Protein AF-A0A383E5R6-F1 (afdb_monomer)

Secondary structure (DSSP, 8-state):
----S--SSTTHHHHHHHHHHHHHHHHHHHHHHHHHHHHHHHHHHHHHHHHHHTSSSHHHHHHHHHHHHHHTHHHHHHHHHHHHHTSPPP-TT--GGGS-------HHHHHHHHHT-------PPPHHHHHHHHHHHHHHHHHHHHHHHHTTTT-HHHHTT---S-HHHHHHHHHHHHHHTT---TTPPP----S-----SSS-----HHHHHHHHHHHHHHHHHHHHHTT-

Foldseek 3Di:
DVDPDDDPPPCVVVVVVVVVVVVLVVVCQFQNDVSSVLVVLLVVLLVQLVVLCPDPDPVSVVVSVVSNVVNCVVVVVVVVCCVVVVHDDDCPVVRCVVVPPPPPPDVVVVVVCVVPVPPPPDDDDPPVVVVVVVVVVVVVVVVCVVCCVVRVPPDCVNVVVPPVDAQVRVQVVVVVVCVVVVDDCPPPDDDGDDPDDPPPPDPDPDPDVVLSVCCRPPNDVSSVVVVVVVPD

Mean predicted aligned error: 17.34 Å

Radius of gyration: 27.98 Å; Cα contacts (8 Å, |Δi|>4): 93; chains: 1; bounding box: 73×46×69 Å

Organism: NCBI:txid408172

Sequence (232 aa):
AHANYPAQPFYIRAIEVSTMGIFVSWIFIRYGILATLIWHFSVDAFYSAMILLRSSNAYFITTGAVCAGLVLFPLIYAIISYRKNGGFVSSDHLVNALDTEIVEEKSETKELIDKTRISISYNPLSSGRVKLGLCVGIIGILLYSFISISLKSDDPIYNFTRMDKNRTEATKIAREYLTDQGFNLDGYQSVTYSENWLPSGGIMDKKNKYVAYILENGGKDKLRHFLSEDYI

Structure (mmCIF, N/CA/C/O backbone):
data_AF-A0A383E5R6-F1
#
_entry.id   AF-A0A383E5R6-F1
#
loop_
_atom_site.group_PDB
_atom_site.id
_atom_site.type_symbol
_atom_site.label_atom_id
_atom_site.label_alt_id
_atom_site.label_comp_id
_atom_site.label_asym_id
_atom_site.label_entity_id
_atom_site.label_seq_id
_atom_site.pdbx_PDB_ins_code
_atom_site.Cartn_x
_atom_site.Cartn_y
_atom_site.Cartn_z
_atom_site.occupancy
_atom_site.B_iso_or_equiv
_atom_site.auth_seq_id
_atom_site.auth_comp_id
_atom_site.auth_asym_id
_atom_site.auth_atom_id
_atom_site.pdbx_PDB_model_num
ATOM 1 N N . ALA A 1 1 ? 4.865 9.815 -10.394 1.00 41.62 1 ALA A N 1
ATOM 2 C CA . ALA A 1 1 ? 4.106 9.365 -11.578 1.00 41.62 1 ALA A CA 1
ATOM 3 C C . ALA A 1 1 ? 3.044 8.367 -11.114 1.00 41.62 1 ALA A C 1
ATOM 5 O O . ALA A 1 1 ? 3.382 7.480 -10.345 1.00 41.62 1 ALA A O 1
ATOM 6 N N . HIS A 1 2 ? 1.770 8.556 -11.482 1.00 45.53 2 HIS A N 1
ATOM 7 C CA . HIS A 1 2 ? 0.636 7.738 -10.996 1.00 45.53 2 HIS A CA 1
ATOM 8 C C . HIS A 1 2 ? 0.240 6.582 -11.940 1.00 45.53 2 HIS A C 1
ATOM 10 O O . HIS A 1 2 ? -0.683 5.829 -11.642 1.00 45.53 2 HIS A O 1
ATOM 16 N N . ALA A 1 3 ? 0.937 6.425 -13.066 1.00 44.84 3 ALA A N 1
ATOM 17 C CA . ALA A 1 3 ? 0.752 5.340 -14.023 1.00 44.84 3 ALA A CA 1
ATOM 18 C C . ALA A 1 3 ? 2.135 4.865 -14.485 1.00 44.84 3 ALA A C 1
ATOM 20 O O . ALA A 1 3 ? 2.696 5.399 -15.435 1.00 44.84 3 ALA A O 1
ATOM 21 N N . ASN A 1 4 ? 2.716 3.908 -13.761 1.00 53.47 4 ASN A N 1
ATOM 22 C CA . ASN A 1 4 ? 4.050 3.373 -14.062 1.00 53.47 4 ASN A CA 1
ATOM 23 C C . ASN A 1 4 ? 4.006 2.143 -14.991 1.00 53.47 4 ASN A C 1
ATOM 25 O O . ASN A 1 4 ? 4.985 1.412 -15.0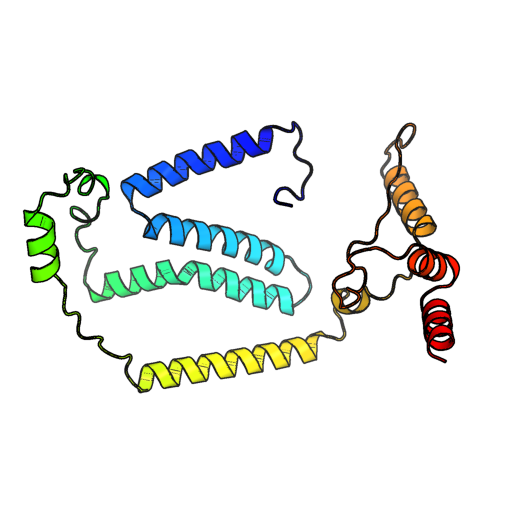78 1.00 53.47 4 ASN A O 1
ATOM 29 N N . TYR A 1 5 ? 2.882 1.892 -15.672 1.00 59.72 5 TYR A N 1
ATOM 30 C CA . TYR A 1 5 ? 2.747 0.810 -16.649 1.00 59.72 5 TYR A CA 1
ATOM 31 C C . TYR A 1 5 ? 2.177 1.338 -17.974 1.00 59.72 5 TYR A C 1
ATOM 33 O O . TYR A 1 5 ? 1.430 2.322 -17.968 1.00 59.72 5 TYR A O 1
ATOM 41 N N . PRO A 1 6 ? 2.527 0.720 -19.117 1.00 58.12 6 PRO A N 1
ATOM 42 C CA . PRO A 1 6 ? 2.056 1.158 -20.425 1.00 58.12 6 PRO A CA 1
ATOM 43 C C . PRO A 1 6 ? 0.543 0.927 -20.559 1.00 58.12 6 PRO A C 1
ATOM 45 O O . PRO A 1 6 ? 0.088 -0.184 -20.811 1.00 58.12 6 PRO A O 1
ATOM 48 N N . ALA A 1 7 ? -0.243 1.989 -20.377 1.00 61.78 7 ALA A N 1
ATOM 49 C CA . ALA A 1 7 ? -1.686 1.992 -20.595 1.00 61.78 7 ALA A CA 1
ATOM 50 C C . ALA A 1 7 ? -1.977 2.353 -22.062 1.00 61.78 7 ALA A C 1
ATOM 52 O O . ALA A 1 7 ? -1.908 3.522 -22.449 1.00 61.78 7 ALA A O 1
ATOM 53 N N . GLN A 1 8 ? -2.265 1.349 -22.893 1.00 72.44 8 GLN A N 1
ATOM 54 C CA . GLN A 1 8 ? -2.734 1.547 -24.266 1.00 72.44 8 GLN A CA 1
ATOM 55 C C . GLN A 1 8 ? -4.174 1.044 -24.407 1.00 72.44 8 GLN A C 1
ATOM 57 O O . GLN A 1 8 ? -4.439 -0.100 -24.042 1.00 72.44 8 GLN A O 1
ATOM 62 N N . PRO A 1 9 ? -5.099 1.846 -24.965 1.00 80.50 9 PRO A N 1
ATOM 63 C CA . PRO A 1 9 ? -4.975 3.257 -25.363 1.00 80.50 9 PRO A CA 1
ATOM 64 C C . PRO A 1 9 ? -4.896 4.215 -24.157 1.00 80.50 9 PRO A C 1
ATOM 66 O O . PRO A 1 9 ? -5.268 3.852 -23.046 1.00 80.50 9 PRO A O 1
ATOM 69 N N . PHE A 1 10 ? -4.452 5.461 -24.373 1.00 78.25 10 PHE A N 1
ATOM 70 C CA . PHE A 1 10 ? -4.143 6.423 -23.295 1.00 78.25 10 PHE A CA 1
ATOM 71 C C . PHE A 1 10 ? -5.301 6.695 -22.310 1.00 78.25 10 PHE A C 1
ATOM 73 O O . PHE A 1 10 ? -5.065 7.111 -21.178 1.00 78.25 10 PHE A O 1
ATOM 80 N N . TYR A 1 11 ? -6.550 6.464 -22.727 1.00 81.56 11 TYR A N 1
ATOM 81 C CA . TYR A 1 11 ? -7.752 6.702 -21.928 1.00 81.56 11 TYR A CA 1
ATOM 82 C C . TYR A 1 11 ? -8.203 5.497 -21.087 1.00 81.56 11 TYR A C 1
ATOM 84 O O . TYR A 1 11 ? -9.093 5.658 -20.252 1.00 81.56 11 TYR A O 1
ATOM 92 N N . ILE A 1 12 ? -7.624 4.300 -21.262 1.00 84.19 12 ILE A N 1
ATOM 93 C CA . ILE A 1 12 ? -8.110 3.085 -20.578 1.00 84.19 12 ILE A CA 1
ATOM 94 C C . ILE A 1 12 ? -8.053 3.224 -19.054 1.00 84.19 12 ILE A C 1
ATOM 96 O O . ILE A 1 12 ? -8.995 2.864 -18.355 1.00 84.19 12 ILE A O 1
ATOM 100 N N . ARG A 1 13 ? -7.001 3.875 -18.544 1.00 79.94 13 ARG A N 1
ATOM 101 C CA . ARG A 1 13 ? -6.842 4.136 -17.114 1.00 79.94 13 ARG A CA 1
ATOM 102 C C . ARG A 1 13 ? -7.932 5.051 -16.566 1.00 79.94 13 ARG A C 1
ATOM 104 O O . ARG A 1 13 ? -8.384 4.846 -15.444 1.00 79.94 13 ARG A O 1
ATOM 111 N N . ALA A 1 14 ? -8.336 6.055 -17.346 1.00 84.25 14 ALA A N 1
ATOM 112 C CA . ALA A 1 14 ? -9.421 6.945 -16.959 1.00 84.25 14 ALA A CA 1
ATOM 113 C C . ALA A 1 14 ? -10.720 6.148 -16.836 1.00 84.25 14 ALA A C 1
ATOM 115 O O . ALA A 1 14 ? -11.388 6.255 -15.821 1.00 84.25 14 ALA A O 1
ATOM 116 N N . ILE A 1 15 ? -11.018 5.270 -17.797 1.00 88.81 15 ILE A N 1
ATOM 117 C CA . ILE A 1 15 ? -12.207 4.411 -17.740 1.00 88.81 15 ILE A CA 1
ATOM 118 C C . ILE A 1 15 ? -12.166 3.498 -16.507 1.00 88.81 15 ILE A C 1
ATOM 120 O O . ILE A 1 15 ? -13.092 3.532 -15.704 1.00 88.81 15 ILE A O 1
ATOM 124 N N . GLU A 1 16 ? -11.086 2.739 -16.307 1.00 85.19 16 GLU A N 1
ATOM 125 C CA . GLU A 1 16 ? -10.956 1.808 -15.175 1.00 85.19 16 GLU A CA 1
ATOM 126 C C . GLU A 1 16 ? -11.126 2.500 -13.816 1.00 85.19 16 GLU A C 1
ATOM 128 O O . GLU A 1 16 ? -11.912 2.062 -12.970 1.00 85.19 16 GLU A O 1
ATOM 133 N N . VAL A 1 17 ? -10.394 3.597 -13.602 1.00 86.56 17 VAL A N 1
ATOM 134 C CA . VAL A 1 17 ? -10.403 4.312 -12.322 1.00 86.56 17 VAL A CA 1
ATOM 135 C C . VAL A 1 17 ? -11.707 5.080 -12.137 1.00 86.56 17 VAL A C 1
ATOM 137 O O . VAL A 1 17 ? -12.215 5.113 -11.020 1.00 86.56 17 VAL A O 1
ATOM 140 N N . SER A 1 18 ? -12.295 5.649 -13.194 1.00 89.81 18 SER A N 1
ATOM 141 C CA . SER A 1 18 ? -13.598 6.319 -13.105 1.00 89.81 18 SER A CA 1
ATOM 142 C C . SER A 1 18 ? -14.723 5.337 -12.795 1.00 89.81 18 SER A C 1
ATOM 144 O O . SER A 1 18 ? -15.553 5.637 -11.939 1.00 89.81 18 SER A O 1
ATOM 146 N N . THR A 1 19 ? -14.743 4.151 -13.413 1.00 93.12 19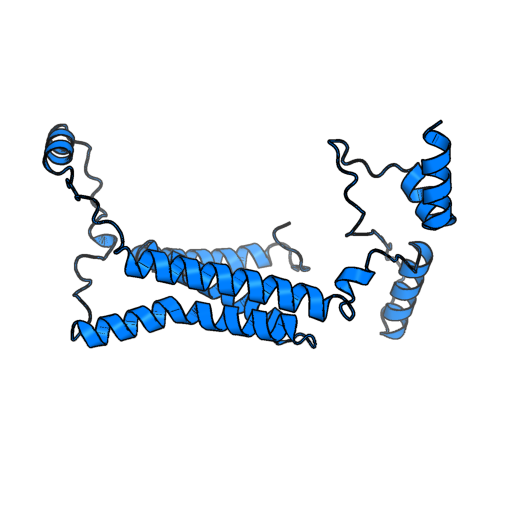 THR A N 1
ATOM 147 C CA . THR A 1 19 ? -15.738 3.116 -13.094 1.00 93.12 19 THR A CA 1
ATOM 148 C C . THR A 1 19 ? -15.608 2.656 -11.642 1.00 93.12 19 THR A C 1
ATOM 150 O O . THR A 1 19 ? -16.615 2.583 -10.934 1.00 93.12 19 THR A O 1
ATOM 153 N N . MET A 1 20 ? -14.381 2.422 -11.161 1.00 89.44 20 MET A N 1
ATOM 154 C CA . MET A 1 20 ? -14.149 2.100 -9.749 1.00 89.44 20 MET A CA 1
ATOM 155 C C . MET A 1 20 ? -14.543 3.265 -8.832 1.00 89.44 20 MET A C 1
ATOM 157 O O . MET A 1 20 ? -15.165 3.050 -7.798 1.00 89.44 20 MET A O 1
ATOM 161 N N . GLY A 1 21 ? -14.242 4.501 -9.229 1.00 90.88 21 GLY A N 1
ATOM 162 C CA . GLY A 1 21 ? -14.613 5.710 -8.501 1.00 90.88 21 GLY A CA 1
ATOM 163 C C . GLY A 1 21 ? -16.121 5.815 -8.296 1.00 90.88 21 GLY A C 1
ATOM 164 O O . GLY A 1 21 ? -16.554 5.998 -7.166 1.00 90.88 21 GLY A O 1
ATOM 165 N N . ILE A 1 22 ? -16.923 5.600 -9.344 1.00 94.06 22 ILE A N 1
ATOM 166 C CA . ILE A 1 22 ? -18.395 5.601 -9.255 1.00 94.06 22 ILE A CA 1
ATOM 167 C C . ILE A 1 22 ? -18.889 4.514 -8.292 1.00 94.06 22 ILE A C 1
ATOM 169 O O . ILE A 1 22 ? -19.745 4.776 -7.445 1.00 94.06 22 ILE A O 1
ATOM 173 N N . PHE A 1 23 ? -18.334 3.304 -8.386 1.00 92.38 23 PHE A N 1
ATOM 174 C CA . PHE A 1 23 ? -18.683 2.205 -7.485 1.00 92.38 23 PHE A CA 1
ATOM 175 C C . PHE A 1 23 ? -18.355 2.534 -6.019 1.00 92.38 23 PHE A C 1
ATOM 177 O O . PHE A 1 23 ? -19.185 2.337 -5.129 1.00 92.38 23 PHE A O 1
ATOM 184 N N . VAL A 1 24 ? -17.177 3.105 -5.761 1.00 90.81 24 VAL A N 1
ATOM 185 C CA . VAL A 1 24 ? -16.758 3.523 -4.417 1.00 90.81 24 VAL A CA 1
ATOM 186 C C . VAL A 1 24 ? -17.584 4.712 -3.921 1.00 90.81 24 VAL A C 1
ATOM 188 O O . VAL A 1 24 ? -17.940 4.743 -2.746 1.00 90.81 24 VAL A O 1
ATOM 191 N N . SER A 1 25 ? -17.970 5.653 -4.788 1.00 89.38 25 SER A N 1
ATOM 192 C CA . SER A 1 25 ? -18.896 6.742 -4.445 1.00 89.38 25 SER A CA 1
ATOM 193 C C . SER A 1 25 ? -20.271 6.215 -4.036 1.00 89.38 25 SER A C 1
ATOM 195 O O . SER A 1 25 ? -20.871 6.725 -3.092 1.00 89.38 25 SER A O 1
ATOM 197 N N . TRP A 1 26 ? -20.765 5.161 -4.687 1.00 89.69 26 TRP A N 1
ATOM 198 C CA . TRP A 1 26 ? -22.006 4.508 -4.275 1.00 89.69 26 TRP A CA 1
ATOM 199 C C . TRP A 1 26 ? -21.880 3.855 -2.887 1.00 89.69 26 TRP A C 1
ATOM 201 O O . TRP A 1 26 ? -22.748 4.049 -2.031 1.00 89.69 26 TRP A O 1
ATOM 211 N N . ILE A 1 27 ? -20.765 3.164 -2.618 1.00 87.94 27 ILE A N 1
ATOM 212 C CA . ILE A 1 27 ? -20.451 2.620 -1.284 1.00 87.94 27 ILE A CA 1
ATOM 213 C C . ILE A 1 27 ? -20.368 3.742 -0.244 1.00 87.94 27 ILE A C 1
ATOM 215 O O . ILE A 1 27 ? -20.918 3.600 0.847 1.00 87.94 27 ILE A O 1
ATOM 219 N N . PHE A 1 28 ? -19.723 4.859 -0.578 1.00 87.12 28 PHE A N 1
ATOM 220 C CA . PHE A 1 28 ? -19.604 6.024 0.295 1.00 87.12 28 PHE A CA 1
ATOM 221 C C . PHE A 1 28 ? -20.973 6.563 0.706 1.00 87.12 28 PHE A C 1
ATOM 223 O O . PHE A 1 28 ? -21.227 6.718 1.895 1.00 87.12 28 PHE A O 1
ATOM 230 N N . ILE A 1 29 ? -21.881 6.784 -0.249 1.00 86.06 29 ILE A N 1
ATOM 231 C CA . ILE A 1 29 ? -23.228 7.296 0.046 1.00 86.06 29 ILE A CA 1
ATOM 232 C C . ILE A 1 29 ? -23.986 6.322 0.959 1.00 86.06 29 ILE A C 1
ATOM 234 O O . ILE A 1 29 ? -24.659 6.748 1.900 1.00 86.06 29 ILE A O 1
ATOM 238 N N . ARG A 1 30 ? -23.844 5.010 0.735 1.00 81.56 30 ARG A N 1
ATOM 239 C CA . ARG A 1 30 ? -24.582 3.989 1.488 1.00 81.56 30 ARG A CA 1
ATOM 240 C C . ARG A 1 30 ? -24.017 3.700 2.883 1.00 81.56 30 ARG A C 1
ATOM 242 O O . ARG A 1 30 ? -24.805 3.482 3.799 1.00 81.56 30 ARG A O 1
ATOM 249 N N . TYR A 1 31 ? -22.693 3.666 3.032 1.00 81.38 31 TYR A N 1
ATOM 250 C CA . TYR A 1 31 ? -21.999 3.138 4.219 1.00 81.38 31 TYR A CA 1
ATOM 251 C C . TYR A 1 31 ? -21.039 4.135 4.888 1.00 81.38 31 TYR A C 1
ATOM 253 O O . TYR A 1 31 ? -20.493 3.851 5.954 1.00 81.38 31 TYR A O 1
ATOM 261 N N . GLY A 1 32 ? -20.828 5.301 4.281 1.00 84.50 32 GLY A N 1
ATOM 262 C CA . GLY A 1 32 ? -20.082 6.418 4.857 1.00 84.50 32 GLY A CA 1
ATOM 263 C C . GLY A 1 32 ? -18.579 6.337 4.658 1.00 84.50 32 GLY A C 1
ATOM 264 O O . GLY A 1 32 ? -18.037 5.426 4.025 1.00 84.50 32 GLY A O 1
ATOM 265 N N . ILE A 1 33 ? -17.891 7.326 5.229 1.00 84.81 33 ILE A N 1
ATOM 266 C CA . ILE A 1 33 ? -16.451 7.512 5.035 1.00 84.81 33 ILE A CA 1
ATOM 267 C C . ILE A 1 33 ? -15.610 6.367 5.613 1.00 84.81 33 ILE A C 1
ATOM 269 O O . ILE A 1 33 ? -14.574 6.005 5.051 1.00 84.81 33 ILE A O 1
ATOM 273 N N . LEU A 1 34 ? -16.064 5.752 6.710 1.00 85.94 34 LEU A N 1
ATOM 274 C CA . LEU A 1 34 ? -15.331 4.669 7.362 1.00 85.94 34 LEU A CA 1
ATOM 275 C C . LEU A 1 34 ? -15.237 3.434 6.458 1.00 85.94 34 LEU A C 1
ATOM 277 O O . LEU A 1 34 ? -14.168 2.834 6.355 1.00 85.94 34 LEU A O 1
ATOM 281 N N . ALA A 1 35 ? -16.321 3.091 5.755 1.00 86.62 35 ALA A N 1
ATOM 282 C CA . ALA A 1 35 ? -16.335 1.977 4.812 1.00 86.62 35 ALA A CA 1
ATOM 283 C C . ALA A 1 35 ? -15.357 2.209 3.651 1.00 86.62 35 ALA A C 1
ATOM 285 O O . ALA A 1 35 ? -14.584 1.315 3.308 1.00 86.62 35 ALA A O 1
ATOM 286 N N . THR A 1 36 ? -15.328 3.425 3.096 1.00 90.00 36 THR A N 1
ATOM 287 C CA . THR A 1 36 ? -14.372 3.777 2.036 1.00 90.00 36 THR A CA 1
ATOM 288 C C . THR A 1 36 ? -12.922 3.777 2.508 1.00 90.00 36 THR A C 1
ATOM 290 O O . THR A 1 36 ? -12.045 3.352 1.759 1.00 90.00 36 THR A O 1
ATOM 293 N N . LEU A 1 37 ? -12.660 4.196 3.750 1.00 90.31 37 LEU A N 1
ATOM 294 C CA . LEU A 1 37 ? -11.315 4.193 4.324 1.00 90.31 37 LEU A CA 1
ATOM 295 C C . LEU A 1 37 ? -10.800 2.762 4.517 1.00 90.31 37 LEU A C 1
ATOM 297 O O . LEU A 1 37 ? -9.669 2.457 4.141 1.00 90.31 37 LEU A O 1
ATOM 301 N N . ILE A 1 38 ? -11.648 1.880 5.060 1.00 90.62 38 ILE A N 1
ATOM 302 C CA . ILE A 1 38 ? -11.329 0.457 5.219 1.00 90.62 38 ILE A CA 1
ATOM 303 C C . ILE A 1 38 ? -11.071 -0.171 3.848 1.00 90.62 38 ILE A C 1
ATOM 305 O O . ILE A 1 38 ? -10.049 -0.828 3.679 1.00 90.62 38 ILE A O 1
ATOM 309 N N . TRP A 1 39 ? -11.941 0.073 2.860 1.00 89.81 39 TRP A N 1
ATOM 310 C CA . TRP A 1 39 ? -11.759 -0.434 1.498 1.00 89.81 39 TRP A CA 1
ATOM 311 C C . TRP A 1 39 ? -10.419 0.002 0.891 1.00 89.81 39 TRP A C 1
ATOM 313 O O . TRP A 1 39 ? -9.659 -0.850 0.431 1.00 89.81 39 TRP A O 1
ATOM 323 N N . HIS A 1 40 ? -10.102 1.300 0.935 1.00 89.81 40 HIS A N 1
ATOM 324 C CA . HIS A 1 40 ? -8.877 1.834 0.337 1.00 89.81 40 HIS A CA 1
ATOM 325 C C . HIS A 1 40 ? -7.631 1.238 1.000 1.00 89.81 40 HIS A C 1
ATOM 327 O O . HIS A 1 40 ? -6.723 0.770 0.312 1.00 89.81 40 HIS A O 1
ATOM 333 N N . PHE A 1 41 ? -7.618 1.191 2.334 1.00 90.62 41 PHE A N 1
ATOM 334 C CA . PHE A 1 41 ? -6.546 0.557 3.095 1.00 90.62 41 PHE A CA 1
ATOM 335 C C . PHE A 1 41 ? -6.384 -0.924 2.726 1.00 90.62 41 PHE A C 1
ATOM 337 O O . PHE A 1 41 ? -5.267 -1.384 2.481 1.00 90.62 41 PHE A O 1
ATOM 344 N N . SER A 1 42 ? -7.488 -1.675 2.663 1.00 90.00 42 SER A N 1
ATOM 345 C CA . SER A 1 42 ? -7.468 -3.105 2.352 1.00 90.00 42 SER A CA 1
ATOM 346 C C . SER A 1 42 ? -6.928 -3.387 0.952 1.00 90.00 42 SER A C 1
ATOM 348 O O . SER A 1 42 ? -6.117 -4.299 0.800 1.00 90.00 42 SER A O 1
ATOM 350 N N . VAL A 1 43 ? -7.344 -2.617 -0.057 1.00 88.44 43 VAL A N 1
ATOM 351 C CA . VAL A 1 43 ? -6.889 -2.785 -1.446 1.00 88.44 43 VAL A CA 1
ATOM 352 C C . VAL A 1 43 ? -5.385 -2.524 -1.568 1.00 88.44 43 VAL A C 1
ATOM 354 O O . VAL A 1 43 ? -4.666 -3.350 -2.137 1.00 88.44 43 VAL A O 1
ATOM 357 N N . ASP A 1 44 ? -4.888 -1.434 -0.983 1.00 86.81 44 ASP A N 1
ATOM 358 C CA . ASP A 1 44 ? -3.465 -1.079 -1.044 1.00 86.81 44 ASP A CA 1
ATOM 359 C C . ASP A 1 44 ? -2.584 -2.098 -0.319 1.00 86.81 44 ASP A C 1
ATOM 361 O O . ASP A 1 44 ? -1.548 -2.533 -0.837 1.00 86.81 44 ASP A O 1
ATOM 365 N N . ALA A 1 45 ? -3.004 -2.510 0.878 1.00 88.94 45 ALA A N 1
ATOM 366 C CA . ALA A 1 45 ? -2.280 -3.497 1.661 1.00 88.94 45 ALA A CA 1
ATOM 367 C C . ALA A 1 45 ? -2.301 -4.874 0.982 1.00 88.94 45 ALA A C 1
ATOM 369 O O . ALA A 1 45 ? -1.279 -5.561 0.986 1.00 88.94 45 ALA A O 1
ATOM 370 N N . PHE A 1 46 ? -3.411 -5.256 0.343 1.00 88.69 46 PHE A N 1
ATOM 371 C CA . PHE A 1 46 ? -3.518 -6.510 -0.402 1.00 88.69 46 PHE A CA 1
ATOM 372 C C . PHE A 1 46 ? -2.584 -6.549 -1.617 1.00 88.69 46 PHE A C 1
ATOM 374 O O . PHE A 1 46 ? -1.818 -7.504 -1.764 1.00 88.69 46 PHE A O 1
ATOM 381 N N . TYR A 1 47 ? -2.594 -5.515 -2.465 1.00 86.25 47 TYR A N 1
ATOM 382 C CA . TYR A 1 47 ? -1.697 -5.462 -3.626 1.00 86.25 47 TYR A CA 1
ATOM 383 C C . TYR A 1 47 ? -0.226 -5.454 -3.209 1.00 86.25 47 TYR A C 1
ATOM 385 O O . TYR A 1 47 ? 0.586 -6.184 -3.782 1.00 86.25 47 TYR A O 1
ATOM 393 N N . SER A 1 48 ? 0.103 -4.679 -2.175 1.00 85.81 48 SER A N 1
ATOM 394 C CA . SER A 1 48 ? 1.462 -4.620 -1.634 1.00 85.81 48 SER A CA 1
ATOM 395 C C . SER A 1 48 ? 1.900 -5.979 -1.078 1.00 85.81 48 SER A C 1
ATOM 397 O O . SER A 1 48 ? 2.983 -6.464 -1.406 1.00 85.81 48 SER A O 1
ATOM 399 N N . ALA A 1 49 ? 1.039 -6.640 -0.296 1.00 90.00 49 ALA A N 1
ATOM 400 C CA . ALA A 1 49 ? 1.305 -7.964 0.261 1.00 90.00 49 ALA A CA 1
ATOM 401 C C . ALA A 1 49 ? 1.519 -9.022 -0.827 1.00 90.00 49 ALA A C 1
ATOM 403 O O . ALA A 1 49 ? 2.470 -9.794 -0.742 1.00 90.00 49 ALA A O 1
ATOM 404 N N . MET A 1 50 ? 0.681 -9.039 -1.868 1.00 89.25 50 MET A N 1
ATOM 405 C CA . MET A 1 50 ? 0.793 -9.977 -2.992 1.00 89.25 50 MET A CA 1
ATOM 406 C C . MET A 1 50 ? 2.149 -9.884 -3.699 1.00 89.25 50 MET A C 1
ATOM 408 O O . MET A 1 50 ? 2.767 -10.909 -3.987 1.00 89.25 50 MET A O 1
ATOM 412 N N . ILE A 1 51 ? 2.634 -8.666 -3.957 1.00 88.56 51 ILE A N 1
ATOM 413 C CA . ILE A 1 51 ? 3.942 -8.456 -4.594 1.00 88.56 51 ILE A CA 1
ATOM 414 C C . ILE A 1 51 ? 5.066 -8.982 -3.694 1.00 88.56 51 ILE A C 1
ATOM 416 O O . ILE A 1 51 ? 5.955 -9.690 -4.167 1.00 88.56 51 ILE A O 1
ATOM 420 N N . LEU A 1 52 ? 5.004 -8.670 -2.400 1.00 87.94 52 LEU A N 1
ATOM 421 C CA . LEU A 1 52 ? 6.013 -9.064 -1.420 1.00 87.94 52 LEU A CA 1
ATOM 422 C C . LEU A 1 52 ? 6.053 -10.583 -1.185 1.00 87.94 52 LEU A C 1
ATOM 424 O O . LEU A 1 52 ? 7.133 -11.169 -1.139 1.00 87.94 52 LEU A O 1
ATOM 428 N N . LEU A 1 53 ? 4.888 -11.232 -1.117 1.00 89.44 53 LEU A N 1
ATOM 429 C CA . LEU A 1 53 ? 4.754 -12.683 -0.948 1.00 89.44 53 LEU A CA 1
ATOM 430 C C . LEU A 1 53 ? 5.286 -13.483 -2.140 1.00 89.44 53 LEU A C 1
ATOM 432 O O . LEU A 1 53 ? 5.680 -14.633 -1.971 1.00 89.44 53 LEU A O 1
ATOM 436 N N . ARG A 1 54 ? 5.312 -12.890 -3.338 1.00 86.50 54 ARG A N 1
ATOM 437 C CA . ARG A 1 54 ? 5.862 -13.529 -4.543 1.00 86.50 54 ARG A CA 1
ATOM 438 C C . ARG A 1 54 ? 7.389 -13.421 -4.637 1.00 86.50 54 ARG A C 1
ATOM 440 O O . ARG A 1 54 ? 7.977 -13.929 -5.589 1.00 86.50 54 ARG A O 1
ATOM 447 N N . SER A 1 55 ? 8.034 -12.731 -3.700 1.00 82.56 55 SER A N 1
ATOM 448 C CA . SER A 1 55 ? 9.489 -12.609 -3.669 1.00 82.56 55 SER A CA 1
ATOM 449 C C . SER A 1 55 ? 10.157 -13.912 -3.224 1.00 82.56 55 SER A C 1
ATOM 451 O O . SER A 1 55 ? 9.592 -14.672 -2.447 1.00 82.56 55 SER A O 1
ATOM 453 N N . SER A 1 56 ? 11.389 -14.154 -3.675 1.00 77.69 56 SER A N 1
ATOM 454 C CA . SER A 1 56 ? 12.238 -15.248 -3.183 1.00 77.69 56 SER A CA 1
ATOM 455 C C . SER A 1 56 ? 12.934 -14.920 -1.856 1.00 77.69 56 SER A C 1
ATOM 457 O O . SER A 1 56 ? 13.498 -15.810 -1.224 1.00 77.69 56 SER A O 1
ATOM 459 N N . ASN A 1 57 ? 12.908 -13.656 -1.419 1.00 79.25 57 ASN A N 1
ATOM 460 C CA . ASN A 1 57 ? 13.551 -13.223 -0.182 1.00 79.25 57 ASN A CA 1
ATOM 461 C C . ASN A 1 57 ? 12.604 -13.409 1.017 1.00 79.25 57 ASN A C 1
ATOM 463 O O . ASN A 1 57 ? 11.510 -12.838 1.057 1.00 79.25 57 ASN A O 1
ATOM 467 N N . ALA A 1 58 ? 13.062 -14.143 2.035 1.00 77.94 58 ALA A N 1
ATOM 468 C CA . ALA A 1 58 ? 12.327 -14.381 3.278 1.00 77.94 58 ALA A CA 1
ATOM 469 C C . ALA A 1 58 ? 11.894 -13.083 3.992 1.00 77.94 58 ALA A C 1
ATOM 471 O O . ALA A 1 58 ? 10.824 -13.044 4.603 1.00 77.94 58 ALA A O 1
ATOM 472 N N . TYR A 1 59 ? 12.671 -12.001 3.876 1.00 80.38 59 TYR A N 1
ATOM 473 C CA . TYR A 1 59 ? 12.296 -10.674 4.369 1.00 80.38 59 TYR A CA 1
ATOM 474 C C . TYR A 1 59 ? 10.992 -10.170 3.747 1.00 80.38 59 TYR A C 1
ATOM 476 O O . TYR A 1 59 ? 10.065 -9.746 4.441 1.00 80.38 59 TYR A O 1
ATOM 484 N N . PHE A 1 60 ? 10.912 -10.225 2.418 1.00 84.25 60 PHE A N 1
ATOM 485 C CA . PHE A 1 60 ? 9.757 -9.735 1.682 1.00 84.25 60 PHE A CA 1
ATOM 486 C C . PHE A 1 60 ? 8.558 -10.655 1.891 1.00 84.25 60 PHE A C 1
ATOM 488 O O . PHE A 1 60 ? 7.467 -10.156 2.142 1.00 84.25 60 PHE A O 1
ATOM 495 N N . ILE A 1 61 ? 8.757 -11.974 1.936 1.00 84.31 61 ILE A N 1
ATOM 496 C CA . ILE A 1 61 ? 7.677 -12.919 2.254 1.00 84.31 61 ILE A CA 1
ATOM 497 C C . ILE A 1 61 ? 7.089 -12.637 3.645 1.00 84.31 61 ILE A C 1
ATOM 499 O O . ILE A 1 61 ? 5.874 -12.510 3.787 1.00 84.31 61 ILE A O 1
ATOM 503 N N . THR A 1 62 ? 7.928 -12.502 4.676 1.00 84.00 62 THR A N 1
ATOM 504 C CA . THR A 1 62 ? 7.457 -12.245 6.050 1.00 84.00 62 THR A CA 1
ATOM 505 C C . THR A 1 62 ? 6.769 -10.886 6.179 1.00 84.00 62 THR A C 1
ATOM 507 O O . THR A 1 62 ? 5.703 -10.796 6.789 1.00 84.00 62 THR A O 1
ATOM 510 N N . THR A 1 63 ? 7.305 -9.849 5.533 1.00 85.56 63 THR A N 1
ATOM 511 C CA . THR A 1 63 ? 6.671 -8.523 5.467 1.00 85.56 63 THR A CA 1
ATOM 512 C C . THR A 1 63 ? 5.320 -8.588 4.752 1.00 85.56 63 THR A C 1
ATOM 514 O O . THR A 1 63 ? 4.326 -8.061 5.252 1.00 85.56 63 THR A O 1
ATOM 517 N N . GLY A 1 64 ? 5.246 -9.293 3.621 1.00 88.62 64 GLY A N 1
ATOM 518 C CA . GLY A 1 64 ? 4.008 -9.507 2.876 1.00 88.62 64 GLY A CA 1
ATOM 519 C C . GLY A 1 64 ? 2.957 -10.264 3.689 1.00 88.62 64 GLY A C 1
ATOM 520 O O . GLY A 1 64 ? 1.790 -9.876 3.688 1.00 88.62 64 GLY A O 1
ATOM 521 N N . ALA A 1 65 ? 3.364 -11.281 4.452 1.00 88.31 65 ALA A N 1
ATOM 522 C CA . ALA A 1 65 ? 2.475 -12.026 5.343 1.00 88.31 65 ALA A CA 1
ATOM 523 C C . ALA A 1 65 ? 1.908 -11.142 6.467 1.00 88.31 65 ALA A C 1
ATOM 525 O O . ALA A 1 65 ? 0.711 -11.202 6.754 1.00 88.31 65 ALA A O 1
ATOM 526 N N . VAL A 1 66 ? 2.737 -10.280 7.067 1.00 88.75 66 VAL A N 1
ATOM 527 C CA . VAL A 1 66 ? 2.291 -9.305 8.076 1.00 88.75 66 VAL A CA 1
ATOM 528 C C . VAL A 1 66 ? 1.293 -8.323 7.458 1.00 88.75 66 VAL A C 1
ATOM 530 O O . VAL A 1 66 ? 0.212 -8.135 8.013 1.00 88.75 66 VAL A O 1
ATOM 533 N N . CYS A 1 67 ? 1.601 -7.752 6.289 1.00 87.38 67 CYS A N 1
ATOM 534 C CA . CYS A 1 67 ? 0.692 -6.855 5.568 1.00 87.38 67 CYS A CA 1
ATOM 535 C C . CYS A 1 67 ? -0.652 -7.525 5.242 1.00 87.38 67 CYS A C 1
ATOM 537 O O . CYS A 1 67 ? -1.700 -6.930 5.494 1.00 87.38 67 CYS A O 1
ATOM 539 N N . ALA A 1 68 ? -0.642 -8.771 4.755 1.00 87.00 68 ALA A N 1
ATOM 540 C CA . ALA A 1 68 ? -1.862 -9.542 4.509 1.00 87.00 68 ALA A CA 1
ATOM 541 C C . ALA A 1 68 ? -2.669 -9.766 5.800 1.00 87.00 68 ALA A C 1
ATOM 543 O O . ALA A 1 68 ? -3.894 -9.652 5.794 1.00 87.00 68 ALA A O 1
ATOM 544 N N . GLY A 1 69 ? -1.993 -10.024 6.923 1.00 86.88 69 GLY A N 1
ATOM 545 C CA . GLY A 1 69 ? -2.629 -10.145 8.235 1.00 86.88 69 GLY A CA 1
ATOM 546 C C . GLY A 1 69 ? -3.293 -8.848 8.710 1.00 86.88 69 GLY A C 1
ATOM 547 O O . GLY A 1 69 ? -4.394 -8.892 9.259 1.00 86.88 69 GLY A O 1
ATOM 548 N N . LEU A 1 70 ? -2.677 -7.687 8.459 1.00 87.88 70 LEU A N 1
ATOM 549 C CA . LEU A 1 70 ? -3.234 -6.382 8.845 1.00 87.88 70 LEU A CA 1
ATOM 550 C C . LEU A 1 70 ? -4.556 -6.065 8.133 1.00 87.88 70 LEU A C 1
ATOM 552 O O . LEU A 1 70 ? -5.438 -5.455 8.739 1.00 87.88 70 LEU A O 1
ATOM 556 N N . VAL A 1 71 ? -4.739 -6.524 6.889 1.00 89.12 71 VAL A N 1
ATOM 557 C CA . VAL A 1 71 ? -6.014 -6.388 6.155 1.00 89.12 71 VAL A CA 1
ATOM 558 C C . VAL A 1 71 ? -7.176 -7.031 6.919 1.00 89.12 71 VAL A C 1
ATOM 560 O O . VAL A 1 71 ? -8.313 -6.575 6.813 1.00 89.12 71 VAL A O 1
ATOM 563 N N . LEU A 1 72 ? -6.901 -8.052 7.737 1.00 88.25 72 LEU A N 1
ATOM 564 C CA . LEU A 1 72 ? -7.913 -8.756 8.520 1.00 88.25 72 LEU A CA 1
ATOM 565 C C . LEU A 1 72 ? -8.289 -8.032 9.819 1.00 88.25 72 LEU A C 1
ATOM 567 O O . LEU A 1 72 ? -9.279 -8.411 10.438 1.00 88.25 72 LEU A O 1
ATOM 571 N N . PHE A 1 73 ? -7.562 -7.001 10.259 1.00 89.19 73 PHE A N 1
ATOM 572 C CA . PHE A 1 73 ? -7.843 -6.330 11.537 1.00 89.19 73 PHE A CA 1
ATOM 573 C C . PHE A 1 73 ? -9.258 -5.741 11.645 1.00 89.19 73 PHE A C 1
ATOM 575 O O . PHE A 1 73 ? -9.912 -6.018 12.656 1.00 89.19 73 PHE A O 1
ATOM 582 N N . PRO A 1 74 ? -9.785 -5.002 10.646 1.00 87.69 74 PRO A N 1
ATOM 583 C CA . PRO A 1 74 ? -11.169 -4.527 10.686 1.00 87.69 74 PRO A CA 1
ATOM 584 C C . PRO A 1 74 ? -12.175 -5.680 10.811 1.00 87.69 74 PRO A C 1
ATOM 586 O O . PRO A 1 74 ? -13.128 -5.593 11.585 1.00 87.69 74 PRO A O 1
ATOM 589 N N . LEU A 1 75 ? -11.927 -6.794 10.113 1.00 88.00 75 LEU A N 1
ATOM 590 C CA . LEU A 1 75 ? -12.772 -7.988 10.156 1.00 88.00 75 LEU A CA 1
ATOM 591 C C . LEU A 1 75 ? -12.710 -8.688 11.521 1.00 88.00 75 LEU A C 1
ATOM 593 O O . LEU A 1 75 ? -13.745 -9.011 12.099 1.00 88.00 75 LEU A O 1
ATOM 597 N N . ILE A 1 76 ? -11.509 -8.892 12.067 1.00 90.62 76 ILE A N 1
ATOM 598 C CA . ILE A 1 76 ? -11.301 -9.489 13.392 1.00 90.62 76 ILE A CA 1
ATOM 599 C C . ILE A 1 76 ? -12.000 -8.641 14.458 1.00 90.62 76 ILE A C 1
ATOM 601 O O . ILE A 1 76 ? -12.709 -9.183 15.308 1.00 90.62 76 ILE A O 1
ATOM 605 N N . TYR A 1 77 ? -11.853 -7.315 14.392 1.00 89.00 77 TYR A N 1
ATOM 606 C CA . TYR A 1 77 ? -12.544 -6.402 15.298 1.00 89.00 77 TYR A CA 1
ATOM 607 C C . TYR A 1 77 ? -14.068 -6.535 15.184 1.00 89.00 77 TYR A C 1
ATOM 609 O O . TYR A 1 77 ? -14.744 -6.654 16.208 1.00 89.00 77 TYR A O 1
ATOM 617 N N . ALA A 1 78 ? -14.607 -6.582 13.961 1.00 86.69 78 ALA A N 1
ATOM 618 C CA . ALA A 1 78 ? -16.036 -6.772 13.729 1.00 86.69 78 ALA A CA 1
ATOM 619 C C . ALA A 1 78 ? -16.545 -8.098 14.325 1.00 86.69 78 ALA A C 1
ATOM 621 O O . ALA A 1 78 ? -17.562 -8.101 15.016 1.00 86.69 78 ALA A O 1
ATOM 622 N N . ILE A 1 79 ? -15.808 -9.201 14.149 1.00 89.81 79 ILE A N 1
ATOM 623 C CA . ILE A 1 79 ? -16.149 -10.515 14.721 1.00 89.81 79 ILE A CA 1
ATOM 624 C C . ILE A 1 79 ? -16.142 -10.472 16.255 1.00 89.81 79 ILE A C 1
ATOM 626 O O . ILE A 1 79 ? -17.079 -10.958 16.893 1.00 89.81 79 ILE A O 1
ATOM 630 N N . ILE A 1 80 ? -15.104 -9.893 16.868 1.00 91.56 80 ILE A N 1
ATOM 631 C CA . ILE A 1 80 ? -15.004 -9.774 18.332 1.00 91.56 80 ILE A CA 1
ATOM 632 C C . ILE A 1 80 ? -16.153 -8.919 18.877 1.00 91.56 80 ILE A C 1
ATOM 634 O O . ILE A 1 80 ? -16.790 -9.300 19.861 1.00 91.56 80 ILE A O 1
ATOM 638 N N . SER A 1 81 ? -16.434 -7.788 18.229 1.00 87.69 81 SER A N 1
ATOM 639 C CA . SER A 1 81 ? -17.522 -6.884 18.605 1.00 87.69 81 SER A CA 1
ATOM 640 C C . SER A 1 81 ? -18.883 -7.576 18.505 1.00 87.69 81 SER A C 1
ATOM 642 O O . SER A 1 81 ? -19.650 -7.552 19.466 1.00 87.69 81 SER A O 1
ATOM 644 N N . TYR A 1 82 ? -19.142 -8.287 17.404 1.00 88.56 82 TYR A N 1
ATOM 645 C CA . TYR A 1 82 ? -20.370 -9.056 17.202 1.00 88.56 82 TYR A CA 1
ATOM 646 C C . TYR A 1 82 ? -20.574 -10.101 18.304 1.00 88.56 82 TYR A C 1
ATOM 648 O O . TYR A 1 82 ? -21.641 -10.176 18.912 1.00 88.56 82 TYR A O 1
ATOM 656 N N . ARG A 1 83 ? -19.525 -10.870 18.626 1.00 91.06 83 ARG A N 1
ATOM 657 C CA . ARG A 1 83 ? -19.580 -11.884 19.690 1.00 91.06 83 ARG A CA 1
ATOM 658 C C . ARG A 1 83 ? -19.811 -11.278 21.072 1.00 91.06 83 ARG A C 1
ATOM 660 O O . ARG A 1 83 ? -20.502 -11.888 21.879 1.00 91.06 83 ARG A O 1
ATOM 667 N N . LYS A 1 84 ? -19.221 -10.115 21.359 1.00 89.19 84 LYS A N 1
ATOM 668 C CA . LYS A 1 84 ? -19.347 -9.449 22.663 1.00 89.19 84 LYS A CA 1
ATOM 669 C C . LYS A 1 84 ? -20.712 -8.783 22.847 1.00 89.19 84 LYS A C 1
ATOM 671 O O . LYS A 1 84 ? -21.239 -8.794 23.953 1.00 89.19 84 LYS A O 1
ATOM 676 N N . ASN A 1 85 ? -21.257 -8.204 21.781 1.00 85.94 85 ASN A N 1
ATOM 677 C CA . ASN A 1 85 ? -22.483 -7.408 21.828 1.00 85.94 85 ASN A CA 1
ATOM 678 C C . ASN A 1 85 ? -23.739 -8.204 21.428 1.00 85.94 85 ASN A C 1
ATOM 680 O O . ASN A 1 85 ? -24.842 -7.681 21.530 1.00 85.94 85 ASN A O 1
ATOM 684 N N . GLY A 1 86 ? -23.588 -9.462 20.995 1.00 83.69 86 GLY A N 1
ATOM 685 C CA . GLY A 1 86 ? -24.705 -10.361 20.682 1.00 83.69 86 GLY A CA 1
ATOM 686 C C . GLY A 1 86 ? -25.421 -10.061 19.363 1.00 83.69 86 GLY A C 1
ATOM 687 O O . GLY A 1 86 ? -26.503 -10.589 19.130 1.00 83.69 86 GLY A O 1
ATOM 688 N N . GLY A 1 87 ? -24.839 -9.226 18.501 1.00 82.12 87 GLY A N 1
ATOM 689 C CA . GLY A 1 87 ? -25.444 -8.815 17.238 1.00 82.12 87 GLY A CA 1
ATOM 690 C C . GLY A 1 87 ? -24.804 -7.557 16.660 1.00 82.12 87 GLY A C 1
ATOM 691 O O . GLY A 1 87 ? -23.932 -6.937 17.275 1.00 82.12 87 GLY A O 1
ATOM 692 N N . PHE A 1 88 ? -25.249 -7.174 15.464 1.00 78.56 88 PHE A N 1
ATOM 693 C CA . PHE A 1 88 ? -24.961 -5.853 14.915 1.00 78.56 88 PHE A CA 1
ATOM 694 C C . PHE A 1 88 ? -25.931 -4.838 15.519 1.00 78.56 88 PHE A C 1
ATOM 696 O O . PHE A 1 88 ? -27.132 -5.090 15.597 1.00 78.56 88 PHE A O 1
ATOM 703 N N . VAL A 1 89 ? -25.409 -3.688 15.943 1.00 75.25 89 VAL A N 1
ATOM 704 C CA . VAL A 1 89 ? -26.249 -2.533 16.284 1.00 75.25 89 VAL A CA 1
ATOM 705 C C . VAL A 1 89 ? -26.984 -2.109 15.015 1.00 75.25 89 VAL A C 1
ATOM 707 O O . VAL A 1 89 ? -26.379 -2.126 13.940 1.00 75.25 89 VAL A O 1
ATOM 710 N N . SER A 1 90 ? -28.269 -1.752 15.126 1.00 68.62 90 SER A N 1
ATOM 711 C CA . SER A 1 90 ? -29.018 -1.287 13.958 1.00 68.62 90 SER A CA 1
ATOM 712 C C . SER A 1 90 ? -28.296 -0.102 13.316 1.00 68.62 90 SER A C 1
ATOM 714 O O . SER A 1 90 ? -28.009 0.906 13.966 1.00 68.62 90 SER A O 1
ATOM 716 N N . SER A 1 91 ? -27.991 -0.248 12.029 1.00 63.66 91 SER A N 1
ATOM 717 C CA . SER A 1 91 ? -27.400 0.799 11.203 1.00 63.66 91 SER A CA 1
ATOM 718 C C . SER A 1 91 ? -28.450 1.736 10.616 1.00 63.66 91 SER A C 1
ATOM 720 O O . SER A 1 91 ? -28.089 2.584 9.804 1.00 63.66 91 SER A O 1
ATOM 722 N N . ASP A 1 92 ? -29.727 1.590 10.988 1.00 65.88 92 ASP A N 1
ATOM 723 C CA . ASP A 1 92 ? -30.819 2.404 10.445 1.00 65.88 92 ASP A CA 1
ATOM 724 C C . ASP A 1 92 ? -30.543 3.898 10.638 1.00 65.88 92 ASP A C 1
ATOM 726 O O . ASP A 1 92 ? -30.849 4.681 9.754 1.00 65.88 92 ASP A O 1
ATOM 730 N N . HIS A 1 93 ? -29.868 4.274 11.730 1.00 60.91 93 HIS A N 1
ATOM 731 C CA . HIS A 1 93 ? -29.482 5.653 12.053 1.00 60.91 93 HIS A CA 1
ATOM 732 C C . HIS A 1 93 ? -28.108 6.085 11.505 1.00 60.91 93 HIS A C 1
ATOM 734 O O . HIS A 1 93 ? -27.705 7.220 11.723 1.00 60.91 93 HIS A O 1
ATOM 740 N N . LEU A 1 94 ? -27.356 5.193 10.850 1.00 61.34 94 LEU A N 1
ATOM 741 C CA . LEU A 1 94 ? -25.969 5.426 10.403 1.00 61.34 94 LEU A CA 1
ATOM 742 C C . LEU A 1 94 ? -25.840 5.513 8.874 1.00 61.34 94 LEU A C 1
ATOM 744 O O . LEU A 1 94 ? -24.738 5.443 8.329 1.00 61.34 94 LEU A O 1
ATOM 748 N N . VAL A 1 95 ? -26.961 5.623 8.161 1.00 63.62 95 VAL A N 1
ATOM 749 C CA . VAL A 1 95 ? -26.961 5.811 6.709 1.00 63.62 95 VAL A CA 1
ATOM 750 C C . VAL A 1 95 ? -26.761 7.297 6.430 1.00 63.62 95 VAL A C 1
ATOM 752 O O . VAL A 1 95 ? -27.578 8.101 6.865 1.00 63.62 95 VAL A O 1
ATOM 755 N N . ASN A 1 96 ? -25.748 7.679 5.645 1.00 63.47 96 ASN A N 1
ATOM 756 C CA . ASN A 1 96 ? -25.516 9.103 5.320 1.00 63.47 96 ASN A CA 1
ATOM 757 C C . ASN A 1 96 ? -26.705 9.756 4.585 1.00 63.47 96 ASN A C 1
ATOM 759 O O . ASN A 1 96 ? -26.806 10.975 4.518 1.00 63.47 96 ASN A O 1
ATOM 763 N N . ALA A 1 97 ? -27.618 8.942 4.043 1.00 63.16 97 ALA A N 1
ATOM 764 C CA . ALA A 1 97 ? -28.891 9.379 3.476 1.00 63.16 97 ALA A CA 1
ATOM 765 C C . ALA A 1 97 ? -29.848 10.024 4.505 1.00 63.16 97 ALA A C 1
ATOM 767 O O . ALA A 1 97 ? -30.816 10.661 4.106 1.00 63.16 97 ALA A O 1
ATOM 768 N N . LEU A 1 98 ? -29.612 9.847 5.811 1.00 60.53 98 LEU A N 1
ATOM 769 C CA . LEU A 1 98 ? -30.352 10.539 6.873 1.00 60.53 98 LEU A CA 1
ATOM 770 C C . LEU A 1 98 ? -29.720 11.886 7.260 1.00 60.53 98 LEU A C 1
ATOM 772 O O . LEU A 1 98 ? -30.430 12.756 7.744 1.00 60.53 98 LEU A O 1
ATOM 776 N N . ASP A 1 99 ? -28.430 12.089 6.973 1.00 61.56 99 ASP A N 1
ATOM 777 C CA . ASP A 1 99 ? -27.696 13.347 7.204 1.00 61.56 99 ASP A CA 1
ATOM 778 C C . ASP A 1 99 ? -27.763 14.300 5.989 1.00 61.56 99 ASP A C 1
ATOM 780 O O . ASP A 1 99 ? -26.973 15.233 5.860 1.00 61.56 99 ASP A O 1
ATOM 784 N N . THR A 1 100 ? -28.674 14.056 5.038 1.00 56.69 100 THR A N 1
ATOM 785 C CA . THR A 1 100 ? -28.752 14.807 3.767 1.00 56.69 100 THR A CA 1
ATOM 786 C C . THR A 1 100 ? -29.612 16.067 3.848 1.00 56.69 100 THR A C 1
ATOM 788 O O . THR A 1 100 ? -29.734 16.790 2.857 1.00 56.69 100 THR A O 1
ATOM 791 N N . GLU A 1 101 ? -30.203 16.360 5.008 1.00 59.81 101 GLU A N 1
ATOM 792 C CA . GLU A 1 101 ? -30.797 17.670 5.241 1.00 59.81 101 GLU A CA 1
ATOM 793 C C . GLU A 1 101 ? -29.670 18.705 5.262 1.00 59.81 101 GLU A C 1
ATOM 795 O O . GLU A 1 101 ? -28.856 18.759 6.183 1.00 59.81 101 GLU A O 1
ATOM 800 N N . ILE A 1 102 ? -29.610 19.534 4.217 1.00 54.84 102 ILE A N 1
ATOM 801 C CA . ILE A 1 102 ? -28.854 20.783 4.254 1.00 54.84 102 ILE A CA 1
ATOM 802 C C . ILE A 1 102 ? -29.543 21.634 5.317 1.00 54.84 102 ILE A C 1
ATOM 804 O O . ILE A 1 102 ? -30.508 22.343 5.037 1.00 54.84 102 ILE A O 1
ATOM 808 N N . VAL A 1 103 ? -29.089 21.505 6.560 1.00 55.59 103 VAL A N 1
ATOM 809 C CA . VAL A 1 103 ? -29.494 22.389 7.643 1.00 55.59 103 VAL A CA 1
ATOM 810 C C . VAL A 1 103 ? -28.989 23.770 7.241 1.00 55.59 103 VAL A C 1
ATOM 812 O O . VAL A 1 103 ? -27.787 24.030 7.293 1.00 55.59 103 VAL A O 1
ATOM 815 N N . GLU A 1 104 ? -29.890 24.649 6.788 1.00 56.25 104 GLU A N 1
ATOM 816 C CA . GLU A 1 104 ? -29.607 26.084 6.787 1.00 56.25 104 GLU A CA 1
ATOM 817 C C . GLU A 1 104 ? -29.050 26.415 8.170 1.00 56.25 104 GLU A C 1
ATOM 819 O O . GLU A 1 104 ? -29.652 26.043 9.181 1.00 56.25 104 GLU A O 1
ATOM 824 N N . GLU A 1 105 ? -27.879 27.055 8.223 1.00 52.94 105 GLU A N 1
ATOM 825 C CA . GLU A 1 105 ? -27.235 27.469 9.469 1.00 52.94 105 GLU A CA 1
ATOM 826 C C . GLU A 1 105 ? -28.106 28.547 10.138 1.00 52.94 105 GLU A C 1
ATOM 828 O O . GLU A 1 105 ? -27.839 29.747 10.084 1.00 52.94 105 GLU A O 1
ATOM 833 N N . LYS A 1 106 ? -29.221 28.126 10.738 1.00 59.66 106 LYS A N 1
ATOM 834 C CA . LYS A 1 106 ? -30.105 28.973 11.519 1.00 59.66 106 LYS A CA 1
ATOM 835 C C . LYS A 1 106 ? -29.333 29.368 12.771 1.00 59.66 106 LYS A C 1
ATOM 837 O O . LYS A 1 106 ? -28.664 28.541 13.385 1.00 59.66 106 LYS A O 1
ATOM 842 N N . SER A 1 107 ? -29.453 30.626 13.187 1.00 57.00 107 SER A N 1
ATOM 843 C CA . SER A 1 107 ? -28.830 31.159 14.412 1.00 57.00 107 SER A CA 1
ATOM 844 C C . SER A 1 107 ? -29.078 30.284 15.657 1.00 57.00 107 SER A C 1
ATOM 846 O O . SER A 1 107 ? -28.244 30.243 16.556 1.00 57.00 107 SER A O 1
ATOM 848 N N . GLU A 1 108 ? -30.191 29.545 15.688 1.00 57.03 108 GLU A N 1
ATOM 849 C CA . GLU A 1 108 ? -30.532 28.565 16.729 1.00 57.03 108 GLU A CA 1
ATOM 850 C C . GLU A 1 108 ? -29.592 27.344 16.739 1.00 57.03 108 GLU A C 1
ATOM 852 O O . GLU A 1 108 ? -29.265 26.831 17.807 1.00 57.03 108 GLU A O 1
ATOM 857 N N . THR A 1 109 ? -29.076 26.912 15.584 1.00 54.31 109 THR A N 1
ATOM 858 C CA . THR A 1 109 ? -28.104 25.813 15.461 1.00 54.31 109 THR A CA 1
ATOM 859 C C . THR A 1 109 ? -26.782 26.174 16.134 1.00 54.31 109 THR A C 1
ATOM 861 O O . THR A 1 109 ? -26.154 25.312 16.733 1.00 54.31 109 THR A O 1
ATOM 864 N N . LYS A 1 110 ? -26.375 27.450 16.134 1.00 58.28 110 LYS A N 1
ATOM 865 C CA . LYS A 1 110 ? -25.144 27.907 16.803 1.00 58.28 110 LYS A CA 1
ATOM 866 C C . LYS A 1 110 ? -25.258 27.859 18.330 1.00 58.28 110 LYS A C 1
ATOM 868 O O . LYS A 1 110 ? -24.322 27.421 18.997 1.00 58.28 110 LYS A O 1
ATOM 873 N N . GLU A 1 111 ? -26.415 28.238 18.874 1.00 59.22 111 GLU A N 1
ATOM 874 C CA . GLU A 1 111 ? -26.710 28.098 20.307 1.00 59.22 111 GLU A CA 1
ATOM 875 C C . GLU A 1 111 ? -26.885 26.629 20.720 1.00 59.22 111 GLU A C 1
ATOM 877 O O . GLU A 1 111 ? -26.414 26.232 21.787 1.00 59.22 111 GLU A O 1
ATOM 882 N N . LEU A 1 112 ? -27.497 25.793 19.873 1.00 59.12 112 LEU A N 1
ATOM 883 C CA . LEU A 1 112 ? -27.596 24.350 20.100 1.00 59.12 112 LEU A CA 1
ATOM 884 C C . LEU A 1 112 ? -26.240 23.647 19.970 1.00 59.12 112 LEU A C 1
ATOM 886 O O . LEU A 1 112 ? -25.976 22.744 20.751 1.00 59.12 112 LEU A O 1
ATOM 890 N N . ILE A 1 113 ? -25.350 24.065 19.068 1.00 59.75 113 ILE A N 1
ATOM 891 C CA . ILE A 1 113 ? -23.969 23.560 18.972 1.00 59.75 113 ILE A CA 1
ATOM 892 C C . ILE A 1 113 ? -23.175 23.919 20.231 1.00 59.75 113 ILE A C 1
ATOM 894 O O . ILE A 1 113 ? -22.408 23.088 20.709 1.00 59.75 113 ILE A O 1
ATOM 898 N N . ASP A 1 114 ? -23.368 25.108 20.808 1.00 62.06 114 ASP A N 1
ATOM 899 C CA . ASP A 1 114 ? -22.689 25.488 22.053 1.00 62.06 114 ASP A CA 1
ATOM 900 C C . ASP A 1 114 ? -23.268 24.747 23.275 1.00 62.06 114 ASP A C 1
ATOM 902 O O . ASP A 1 114 ? -22.512 24.293 24.134 1.00 62.06 114 ASP A O 1
ATOM 906 N N . LYS A 1 115 ? -24.588 24.496 23.304 1.00 60.47 115 LYS A N 1
ATOM 907 C CA . LYS A 1 115 ? -25.253 23.648 24.321 1.00 60.47 115 LYS A CA 1
ATOM 908 C C . LYS A 1 115 ? -24.947 22.154 24.183 1.00 60.47 115 LYS A C 1
ATOM 910 O O . LYS A 1 115 ? -24.955 21.436 25.179 1.00 60.47 115 LYS A O 1
ATOM 915 N N . THR A 1 116 ? -24.700 21.696 22.959 1.00 54.66 116 THR A N 1
ATOM 916 C CA . THR A 1 116 ? -24.416 20.297 22.589 1.00 54.66 116 THR A CA 1
ATOM 917 C C . THR A 1 116 ? -22.940 20.106 22.263 1.00 54.66 116 THR A C 1
ATOM 919 O O . THR A 1 116 ? -22.564 19.104 21.653 1.00 54.66 116 THR A O 1
ATOM 922 N N . ARG A 1 117 ? -22.069 21.032 22.699 1.00 54.19 117 ARG A N 1
ATOM 923 C CA . ARG A 1 117 ? -20.641 20.756 22.834 1.00 54.19 117 ARG A CA 1
ATOM 924 C C . ARG A 1 117 ? -20.547 19.569 23.764 1.00 54.19 117 ARG A C 1
ATOM 926 O O . ARG A 1 117 ? -20.651 19.706 24.980 1.00 54.19 117 ARG A O 1
ATOM 933 N N . ILE A 1 118 ? -20.419 18.389 23.169 1.00 57.78 118 ILE A N 1
ATOM 934 C CA . ILE A 1 118 ? -20.270 17.161 23.913 1.00 57.78 118 ILE A CA 1
ATOM 935 C C . ILE A 1 118 ? -18.983 17.365 24.701 1.00 57.78 118 ILE A C 1
ATOM 937 O O . ILE A 1 118 ? -17.888 17.345 24.135 1.00 57.78 118 ILE A O 1
ATOM 941 N N . SER A 1 119 ? -19.107 17.628 26.002 1.00 59.72 119 SER A N 1
ATOM 942 C CA . SER A 1 119 ? -17.984 17.626 26.925 1.00 59.72 119 SER A CA 1
ATOM 943 C C . SER A 1 119 ? -17.585 16.165 27.110 1.00 59.72 119 SER A C 1
ATOM 945 O O . SER A 1 119 ? -17.798 15.565 28.165 1.00 59.72 119 SER A O 1
ATOM 947 N N . ILE A 1 120 ? -17.094 15.542 26.039 1.00 64.56 120 ILE A N 1
ATOM 948 C CA . ILE A 1 120 ? -16.462 14.235 26.099 1.00 64.56 120 ILE A CA 1
ATOM 949 C C . ILE A 1 120 ? -15.227 14.470 26.947 1.00 64.56 120 ILE A C 1
ATOM 951 O O . ILE A 1 120 ? -14.215 14.996 26.486 1.00 64.56 120 ILE A O 1
ATOM 955 N N . SER A 1 121 ? -15.351 14.140 28.229 1.00 72.25 121 SER A N 1
ATOM 956 C CA . SER A 1 121 ? -14.204 14.040 29.106 1.00 72.25 121 SER A CA 1
ATOM 957 C C . SER A 1 121 ? -13.302 12.979 28.490 1.00 72.25 121 SER A C 1
ATOM 959 O O . SER A 1 121 ? -13.699 11.819 28.347 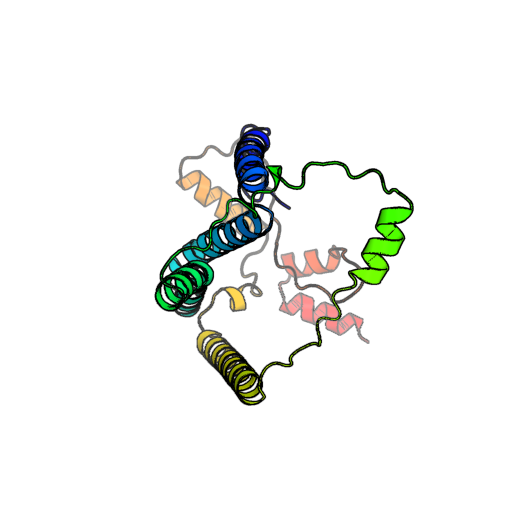1.00 72.25 121 SER A O 1
ATOM 961 N N . TYR A 1 122 ? -12.130 13.406 28.019 1.00 74.75 122 TYR A N 1
ATOM 962 C CA . TYR A 1 122 ? -11.145 12.506 27.443 1.00 74.75 122 TYR A CA 1
ATOM 963 C C . TYR A 1 122 ? -10.820 11.440 28.482 1.00 74.75 122 TYR A C 1
ATOM 965 O O . TYR A 1 122 ? -10.256 11.742 29.531 1.00 74.75 122 TYR A O 1
ATOM 973 N N . ASN A 1 123 ? -11.194 10.196 28.193 1.00 79.38 123 ASN A N 1
ATOM 974 C CA . ASN A 1 123 ? -10.849 9.081 29.051 1.00 79.38 123 ASN A CA 1
ATOM 975 C C . ASN A 1 123 ? -9.504 8.527 28.562 1.00 79.38 123 ASN A C 1
ATOM 977 O O . ASN A 1 123 ? -9.467 7.889 27.502 1.00 79.38 123 ASN A O 1
ATOM 981 N N . PRO A 1 124 ? -8.388 8.810 29.257 1.00 82.81 124 PRO A N 1
ATOM 982 C CA . PRO A 1 124 ? -7.081 8.381 28.800 1.00 82.81 124 PRO A CA 1
ATOM 983 C C . PRO A 1 124 ? -7.021 6.857 28.710 1.00 82.81 124 PRO A C 1
ATOM 985 O O . PRO A 1 124 ? -7.616 6.124 29.504 1.00 82.81 124 PRO A O 1
ATOM 988 N N . LEU A 1 125 ? -6.252 6.366 27.741 1.00 81.44 125 LEU A N 1
ATOM 989 C CA . LEU A 1 125 ? -5.896 4.953 27.666 1.00 81.44 125 LEU A CA 1
ATOM 990 C C . LEU A 1 125 ? -5.299 4.504 29.005 1.00 81.44 125 LEU A C 1
ATOM 992 O O . LEU A 1 125 ? -4.439 5.180 29.568 1.00 81.44 125 LEU A O 1
ATOM 996 N N . SER A 1 126 ? -5.736 3.347 29.509 1.00 88.88 126 SER A N 1
ATOM 997 C CA . SER A 1 126 ? -5.206 2.829 30.769 1.00 88.88 126 SER A CA 1
ATOM 998 C C . SER A 1 126 ? -3.693 2.630 30.672 1.00 88.88 126 SER A C 1
ATOM 1000 O O . SER A 1 126 ? -3.175 2.177 29.647 1.00 88.88 126 SER A O 1
ATOM 1002 N N . SER A 1 127 ? -2.970 2.913 31.757 1.00 86.19 127 SER A N 1
ATOM 1003 C CA . SER A 1 127 ? -1.504 2.824 31.783 1.00 86.19 127 SER A CA 1
ATOM 1004 C C . SER A 1 127 ? -0.983 1.441 31.370 1.00 86.19 127 SER A C 1
ATOM 1006 O O . SER A 1 127 ? 0.111 1.333 30.825 1.00 86.19 127 SER A O 1
ATOM 1008 N N . GLY A 1 128 ? -1.773 0.379 31.574 1.00 90.38 128 GLY A N 1
ATOM 1009 C CA . GLY A 1 128 ? -1.463 -0.968 31.085 1.00 90.38 128 GLY A CA 1
ATOM 1010 C C . GLY A 1 128 ? -1.500 -1.089 29.558 1.00 90.38 128 GLY A C 1
ATOM 1011 O O . GLY A 1 128 ? -0.594 -1.680 28.977 1.00 90.38 128 GLY A O 1
ATOM 1012 N N . ARG A 1 129 ? -2.493 -0.485 28.890 1.00 88.00 129 ARG A N 1
ATOM 1013 C CA . ARG A 1 129 ? -2.594 -0.478 27.418 1.00 88.00 129 ARG A CA 1
ATOM 1014 C C . ARG A 1 129 ? -1.489 0.357 26.780 1.00 88.00 129 ARG A C 1
ATOM 1016 O O . ARG A 1 129 ? -0.936 -0.055 25.768 1.00 88.00 129 ARG A O 1
ATOM 1023 N N . VAL A 1 130 ? -1.135 1.485 27.399 1.00 88.75 130 VAL A N 1
ATOM 1024 C CA . VAL A 1 130 ? -0.019 2.329 26.941 1.00 88.75 130 VAL A CA 1
ATOM 1025 C C . VAL A 1 130 ? 1.308 1.572 27.043 1.00 88.75 130 VAL A C 1
ATOM 1027 O O . VAL A 1 130 ? 2.054 1.516 26.070 1.00 88.75 130 VAL A O 1
ATOM 1030 N N . LYS A 1 131 ? 1.578 0.918 28.183 1.00 90.94 131 LYS A N 1
ATOM 1031 C CA . LYS A 1 131 ? 2.783 0.089 28.366 1.00 90.94 131 LYS A CA 1
ATOM 1032 C C . LYS A 1 131 ? 2.840 -1.079 27.382 1.00 90.94 131 LYS A C 1
ATOM 1034 O O . LYS A 1 131 ? 3.896 -1.330 26.812 1.00 90.94 131 LYS A O 1
ATOM 1039 N N . LEU A 1 132 ? 1.715 -1.762 27.153 1.00 91.38 132 LEU A N 1
ATOM 1040 C CA . LEU A 1 132 ? 1.622 -2.831 26.158 1.00 91.38 132 LEU A CA 1
ATOM 1041 C C . LEU A 1 132 ? 1.963 -2.304 24.756 1.00 91.38 132 LEU A C 1
ATOM 1043 O O . LEU A 1 132 ? 2.791 -2.898 24.073 1.00 91.38 132 LEU A O 1
ATOM 1047 N N . GLY A 1 133 ? 1.369 -1.175 24.355 1.00 87.69 133 GLY A N 1
ATOM 1048 C CA . GLY A 1 133 ? 1.637 -0.542 23.064 1.00 87.69 133 GLY A CA 1
ATOM 1049 C C . GLY A 1 133 ? 3.108 -0.162 22.890 1.00 87.69 133 GLY A C 1
ATOM 1050 O O . GLY A 1 133 ? 3.695 -0.459 21.852 1.00 87.69 133 GLY A O 1
ATOM 1051 N N . LEU A 1 134 ? 3.731 0.407 23.927 1.00 91.50 134 LEU A N 1
ATOM 1052 C CA . LEU A 1 134 ? 5.162 0.723 23.927 1.00 91.50 134 LEU A CA 1
ATOM 1053 C C . LEU A 1 134 ? 6.032 -0.536 23.816 1.00 91.50 134 LEU A C 1
ATOM 1055 O O . LEU A 1 134 ? 6.957 -0.553 23.009 1.00 91.50 134 LEU A O 1
ATOM 1059 N N . CYS A 1 135 ? 5.724 -1.601 24.564 1.00 92.06 135 CYS A N 1
ATOM 1060 C CA . CYS A 1 135 ? 6.446 -2.872 24.459 1.00 92.06 135 CYS A CA 1
ATOM 1061 C C . CYS A 1 135 ? 6.363 -3.459 23.047 1.00 92.06 135 CYS A C 1
ATOM 1063 O O . CYS A 1 135 ? 7.391 -3.822 22.483 1.00 92.06 135 CYS A O 1
ATOM 1065 N N . VAL A 1 136 ? 5.164 -3.525 22.460 1.00 91.00 136 VAL A N 1
ATOM 1066 C CA . VAL A 1 136 ? 4.975 -4.037 21.094 1.00 91.00 136 VAL A CA 1
ATOM 1067 C C . VAL A 1 136 ? 5.730 -3.174 20.080 1.00 91.00 136 VAL A C 1
ATOM 1069 O O . VAL A 1 136 ? 6.390 -3.717 19.197 1.00 91.00 136 VAL A O 1
ATOM 1072 N N . GLY A 1 137 ? 5.703 -1.847 20.239 1.00 87.62 137 GLY A N 1
ATOM 1073 C CA . GLY A 1 137 ? 6.457 -0.922 19.392 1.00 87.62 137 GLY A CA 1
ATOM 1074 C C . GLY A 1 137 ? 7.970 -1.144 19.468 1.00 87.62 137 GLY A C 1
ATOM 1075 O O . GLY A 1 137 ? 8.621 -1.280 18.435 1.00 87.62 137 GLY A O 1
ATOM 1076 N N . ILE A 1 138 ? 8.530 -1.253 20.678 1.00 93.00 138 ILE A N 1
ATOM 1077 C CA . ILE A 1 138 ? 9.967 -1.504 20.888 1.00 93.00 138 ILE A CA 1
ATOM 1078 C C . ILE A 1 138 ? 10.370 -2.865 20.312 1.00 93.00 138 ILE A C 1
ATOM 1080 O O . ILE A 1 138 ? 11.368 -2.957 19.599 1.00 93.00 138 ILE A O 1
ATOM 1084 N N . ILE A 1 139 ? 9.581 -3.911 20.571 1.00 91.44 139 ILE A N 1
ATOM 1085 C CA . ILE A 1 139 ? 9.813 -5.255 20.025 1.00 91.44 139 ILE A CA 1
ATOM 1086 C C . ILE A 1 139 ? 9.798 -5.218 18.493 1.00 91.44 139 ILE A C 1
ATOM 1088 O O . ILE A 1 139 ? 10.693 -5.784 17.869 1.00 91.44 139 ILE A O 1
ATOM 1092 N N . GLY A 1 140 ? 8.843 -4.507 17.887 1.00 85.25 140 GLY A N 1
ATOM 1093 C CA . GLY A 1 140 ? 8.769 -4.324 16.437 1.00 85.25 140 GLY A CA 1
ATOM 1094 C C . GLY A 1 140 ? 10.007 -3.634 15.856 1.00 85.25 140 GLY A C 1
ATOM 1095 O O . GLY A 1 140 ? 10.554 -4.103 14.861 1.00 85.25 140 GLY A O 1
ATOM 1096 N N . ILE A 1 141 ? 10.500 -2.573 16.505 1.00 86.06 141 ILE A N 1
ATOM 1097 C CA . ILE A 1 141 ? 11.722 -1.858 16.089 1.00 86.06 141 ILE A CA 1
ATOM 1098 C C . ILE A 1 141 ? 12.956 -2.762 16.196 1.00 86.06 141 ILE A C 1
ATOM 1100 O O . ILE A 1 141 ? 13.797 -2.772 15.292 1.00 86.06 141 ILE A O 1
ATOM 1104 N N . LEU A 1 142 ? 13.070 -3.534 17.280 1.00 87.12 142 LEU A N 1
ATOM 1105 C CA . LEU A 1 142 ? 14.183 -4.462 17.488 1.00 87.12 142 LEU A CA 1
ATOM 1106 C C . LEU A 1 142 ? 14.167 -5.600 16.462 1.00 87.12 142 LEU A C 1
ATOM 1108 O O . LEU A 1 142 ? 15.206 -5.894 15.875 1.00 87.12 142 LEU A O 1
ATOM 1112 N N . LEU A 1 143 ? 12.998 -6.187 16.192 1.00 83.94 143 LEU A N 1
ATOM 1113 C CA . LEU A 1 143 ? 12.812 -7.202 15.149 1.00 83.94 143 LEU A CA 1
ATOM 1114 C C . LEU A 1 143 ? 13.165 -6.656 13.767 1.00 83.94 143 LEU A C 1
ATOM 1116 O O . LEU A 1 143 ? 13.944 -7.281 13.054 1.00 83.94 143 LEU A O 1
ATOM 1120 N N . TYR A 1 144 ? 12.655 -5.476 13.410 1.00 77.38 144 TYR A N 1
ATOM 1121 C CA . TYR A 1 144 ? 12.990 -4.824 12.145 1.00 77.38 144 TYR A CA 1
ATOM 1122 C C . TYR A 1 144 ? 14.497 -4.589 12.011 1.00 77.38 144 TYR A C 1
ATOM 1124 O O . TYR A 1 144 ? 15.078 -4.907 10.974 1.00 77.38 144 TYR A O 1
ATOM 1132 N N . SER A 1 145 ? 15.140 -4.080 13.064 1.00 78.75 145 SER A N 1
ATOM 1133 C CA . SER A 1 145 ? 16.582 -3.815 13.069 1.00 78.75 145 SER A CA 1
ATOM 1134 C C . SER A 1 145 ? 17.386 -5.107 12.921 1.00 78.75 145 SER A C 1
ATOM 1136 O O . SER A 1 145 ? 18.307 -5.166 12.111 1.00 78.75 145 SER A O 1
ATOM 1138 N N . PHE A 1 146 ? 17.010 -6.160 13.650 1.00 79.19 146 PHE A N 1
ATOM 1139 C CA . PHE A 1 146 ? 17.657 -7.469 13.585 1.00 79.19 146 PHE A CA 1
ATOM 1140 C C . PHE A 1 146 ? 17.544 -8.093 12.188 1.00 79.19 146 PHE A C 1
ATOM 1142 O O . PHE A 1 146 ? 18.550 -8.479 11.596 1.00 79.19 146 PHE A O 1
ATOM 1149 N N . ILE A 1 147 ? 16.333 -8.123 11.633 1.00 69.94 147 ILE A N 1
ATOM 1150 C CA . ILE A 1 147 ? 16.044 -8.660 10.300 1.00 69.94 147 ILE A CA 1
ATOM 1151 C C . ILE A 1 147 ? 16.778 -7.852 9.218 1.00 69.94 147 ILE A C 1
ATOM 1153 O O . ILE A 1 147 ? 17.437 -8.437 8.360 1.00 69.94 147 ILE A O 1
ATOM 1157 N N . SER A 1 148 ? 16.737 -6.518 9.298 1.00 64.69 148 SER A N 1
ATOM 1158 C CA . SER A 1 148 ? 17.413 -5.626 8.345 1.00 64.69 148 SER A CA 1
ATOM 1159 C C . SER A 1 148 ? 18.931 -5.788 8.362 1.00 64.69 148 SER A C 1
ATOM 1161 O O . SER A 1 148 ? 19.564 -5.668 7.320 1.00 64.69 148 SER A O 1
ATOM 1163 N N . ILE A 1 149 ? 19.531 -6.047 9.528 1.00 68.25 149 ILE A N 1
ATOM 1164 C CA . 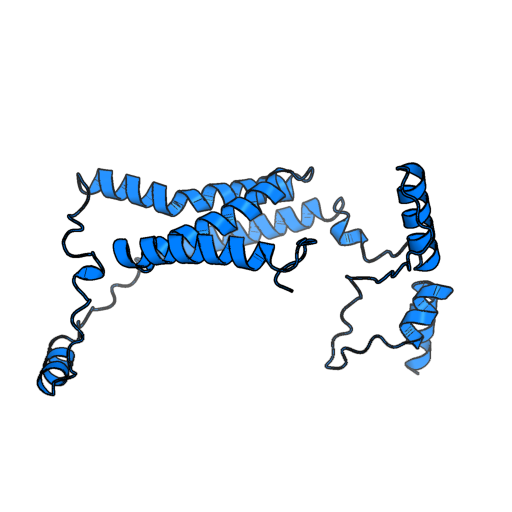ILE A 1 149 ? 20.973 -6.298 9.650 1.00 68.25 149 ILE A CA 1
ATOM 1165 C C . ILE A 1 149 ? 21.324 -7.689 9.111 1.00 68.25 149 ILE A C 1
ATOM 1167 O O . ILE A 1 149 ? 22.308 -7.827 8.388 1.00 68.25 149 ILE A O 1
ATOM 1171 N N . SER A 1 150 ? 20.522 -8.706 9.433 1.00 65.19 150 SER A N 1
ATOM 1172 C CA . SER A 1 150 ? 20.809 -10.104 9.091 1.00 65.19 150 SER A CA 1
ATOM 1173 C C . SER A 1 150 ? 20.625 -10.408 7.596 1.00 65.19 150 SER A C 1
ATOM 1175 O O . SER A 1 150 ? 21.387 -11.188 7.037 1.00 65.19 150 SER A O 1
ATOM 1177 N N . LEU A 1 151 ? 19.674 -9.745 6.927 1.00 58.56 151 LEU A N 1
ATOM 1178 C CA . LEU A 1 151 ? 19.356 -9.956 5.503 1.00 58.56 151 LEU A CA 1
ATOM 1179 C C . LEU A 1 151 ? 20.057 -8.961 4.560 1.00 58.56 151 LEU A C 1
ATOM 1181 O O . LEU A 1 151 ? 19.893 -9.036 3.344 1.00 58.56 151 LEU A O 1
ATOM 1185 N N . LYS A 1 152 ? 20.877 -8.047 5.101 1.00 54.41 152 LYS A N 1
ATOM 1186 C CA . LYS A 1 152 ? 21.593 -7.013 4.334 1.00 54.41 152 LYS A CA 1
ATOM 1187 C C . LYS A 1 152 ? 22.620 -7.573 3.343 1.00 54.41 152 LYS A C 1
ATOM 1189 O O . LYS A 1 152 ? 22.992 -6.871 2.407 1.00 54.41 152 LYS A O 1
ATOM 1194 N N . SER A 1 153 ? 23.099 -8.797 3.563 1.00 50.41 153 SER A N 1
ATOM 1195 C CA . SER A 1 153 ? 24.214 -9.378 2.804 1.00 50.41 153 SER A CA 1
ATOM 1196 C C . SER A 1 153 ? 23.811 -9.981 1.453 1.00 50.41 153 SER A C 1
ATOM 1198 O O . SER A 1 153 ? 24.644 -9.994 0.552 1.00 50.41 153 SER A O 1
ATOM 1200 N N . ASP A 1 154 ? 22.553 -10.408 1.284 1.00 50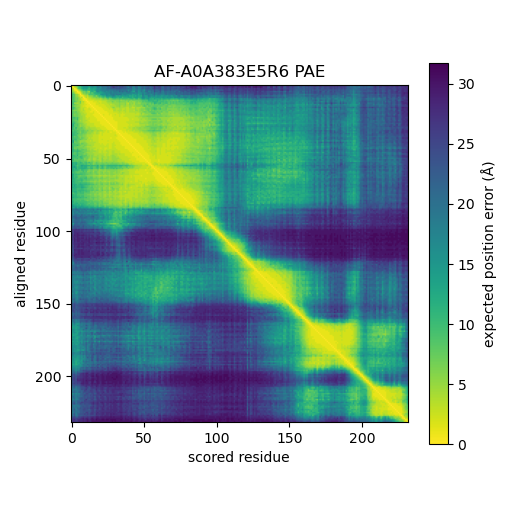.59 154 ASP A N 1
ATOM 1201 C CA . ASP A 1 154 ? 22.111 -11.167 0.099 1.00 50.59 154 ASP A CA 1
ATOM 1202 C C . ASP A 1 154 ? 21.133 -10.401 -0.812 1.00 50.59 154 ASP A C 1
ATOM 1204 O O . ASP A 1 154 ? 20.699 -10.927 -1.838 1.00 50.59 154 ASP A O 1
ATOM 1208 N N . ASP A 1 155 ? 20.771 -9.155 -0.476 1.00 47.78 155 ASP A N 1
ATOM 1209 C CA . ASP A 1 155 ? 19.796 -8.396 -1.264 1.00 47.78 155 ASP A CA 1
ATOM 1210 C C . ASP A 1 155 ? 20.468 -7.605 -2.408 1.00 47.78 155 ASP A C 1
ATOM 1212 O O . ASP A 1 155 ? 21.295 -6.716 -2.146 1.00 47.78 155 ASP A O 1
ATOM 1216 N N . PRO A 1 156 ? 20.099 -7.847 -3.685 1.00 46.09 156 PRO A N 1
ATOM 1217 C CA . PRO A 1 156 ? 20.572 -7.038 -4.801 1.00 46.09 156 PRO A CA 1
ATOM 1218 C C . PRO A 1 156 ? 20.282 -5.542 -4.607 1.00 46.09 156 PRO A C 1
ATOM 1220 O O . PRO A 1 156 ? 21.076 -4.747 -5.110 1.00 46.09 156 PRO A O 1
ATOM 1223 N N . ILE A 1 157 ? 19.254 -5.150 -3.823 1.00 43.34 157 ILE A N 1
ATOM 1224 C CA . ILE A 1 157 ? 18.912 -3.753 -3.461 1.00 43.34 157 ILE A CA 1
ATOM 1225 C C . ILE A 1 157 ? 20.111 -2.976 -2.894 1.00 43.34 157 ILE A C 1
ATOM 1227 O O . ILE A 1 157 ? 20.324 -1.815 -3.256 1.00 43.34 157 ILE A O 1
ATOM 1231 N N . TYR A 1 158 ? 20.959 -3.618 -2.088 1.00 44.03 158 TYR A N 1
ATOM 1232 C CA . TYR A 1 158 ? 22.150 -2.973 -1.524 1.00 44.03 158 TYR A CA 1
ATOM 1233 C C . TYR A 1 158 ? 23.360 -2.986 -2.475 1.00 44.03 158 TYR A C 1
ATOM 1235 O O . TYR A 1 158 ? 24.271 -2.171 -2.315 1.00 44.03 158 TYR A O 1
ATOM 1243 N N . ASN A 1 159 ? 23.336 -3.826 -3.515 1.00 46.28 159 ASN A N 1
ATOM 1244 C CA . ASN A 1 159 ? 24.353 -3.889 -4.569 1.00 46.28 159 ASN A CA 1
ATOM 1245 C C . ASN A 1 159 ? 24.049 -2.995 -5.792 1.00 46.28 159 ASN A C 1
ATOM 1247 O O . ASN A 1 159 ? 24.951 -2.785 -6.605 1.00 46.28 159 ASN A O 1
ATOM 1251 N N . PHE A 1 160 ? 22.854 -2.388 -5.920 1.00 47.66 160 PHE A N 1
ATOM 1252 C CA . PHE A 1 160 ? 22.504 -1.512 -7.066 1.00 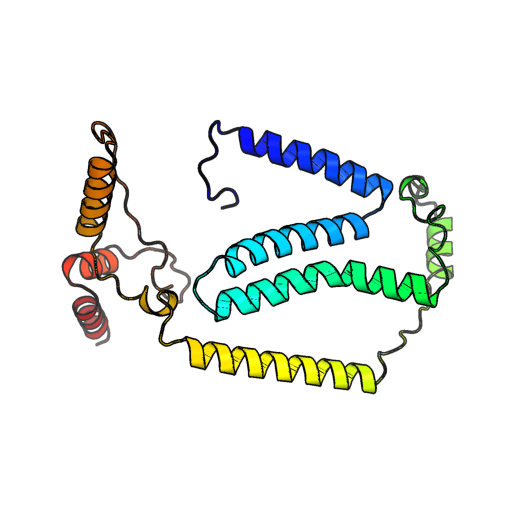47.66 160 PHE A CA 1
ATOM 1253 C C . PHE A 1 160 ? 23.385 -0.280 -7.215 1.00 47.66 160 PHE A C 1
ATOM 1255 O O . PHE A 1 160 ? 23.408 0.335 -8.281 1.00 47.66 160 PHE A O 1
ATOM 1262 N N . THR A 1 161 ? 24.131 0.110 -6.180 1.00 49.66 161 THR A N 1
ATOM 1263 C CA . THR A 1 161 ? 25.093 1.188 -6.380 1.00 49.66 161 THR A CA 1
ATOM 1264 C C . THR A 1 161 ? 26.186 0.766 -7.357 1.00 49.66 161 THR A C 1
ATOM 1266 O O . THR A 1 161 ? 26.748 1.645 -8.007 1.00 49.66 161 THR A O 1
ATOM 1269 N N . ARG A 1 162 ? 26.517 -0.521 -7.520 1.00 49.81 162 ARG A N 1
ATOM 1270 C CA . ARG A 1 162 ? 27.504 -0.959 -8.512 1.00 49.81 162 ARG A CA 1
ATOM 1271 C C . ARG A 1 162 ? 26.863 -0.989 -9.903 1.00 49.81 162 ARG A C 1
ATOM 1273 O O . ARG A 1 162 ? 26.361 -2.010 -10.351 1.00 49.81 162 ARG A O 1
ATOM 1280 N N . MET A 1 163 ? 26.917 0.146 -10.602 1.00 56.50 163 MET A N 1
ATOM 1281 C CA . MET A 1 163 ? 26.750 0.174 -12.056 1.00 56.50 163 MET A CA 1
ATOM 1282 C C . MET A 1 163 ? 27.936 -0.562 -12.686 1.00 56.50 163 MET A C 1
ATOM 1284 O O . MET A 1 163 ? 28.963 0.041 -12.980 1.00 56.50 163 MET A O 1
ATOM 1288 N N . ASP A 1 164 ? 27.818 -1.881 -12.816 1.00 62.22 164 ASP A N 1
ATOM 1289 C CA . ASP A 1 164 ? 28.824 -2.725 -13.474 1.00 62.22 164 ASP A CA 1
ATOM 1290 C C . ASP A 1 164 ? 28.779 -2.602 -15.006 1.00 62.22 164 ASP A C 1
ATOM 1292 O O . ASP A 1 164 ? 29.668 -3.081 -15.706 1.00 62.22 164 ASP A O 1
ATOM 1296 N N . LYS A 1 165 ? 27.718 -1.979 -15.531 1.00 69.75 165 LYS A N 1
ATOM 1297 C CA . LYS A 1 165 ? 27.502 -1.768 -16.958 1.00 69.75 165 LYS A CA 1
ATOM 1298 C C . LYS A 1 165 ? 27.225 -0.300 -17.238 1.00 69.75 165 LYS A C 1
ATOM 1300 O O . LYS A 1 165 ? 26.412 0.328 -16.551 1.00 69.75 165 LYS A O 1
ATOM 1305 N N . ASN A 1 166 ? 27.913 0.250 -18.234 1.00 72.62 166 ASN A N 1
ATOM 1306 C CA . ASN A 1 166 ? 27.683 1.623 -18.684 1.00 72.62 166 ASN A CA 1
ATOM 1307 C C . ASN A 1 166 ? 26.427 1.713 -19.578 1.00 72.62 166 ASN A C 1
ATOM 1309 O O . ASN A 1 166 ? 25.789 0.709 -19.905 1.00 72.62 166 ASN A O 1
ATOM 1313 N N . ARG A 1 167 ? 26.038 2.933 -19.968 1.00 72.25 167 ARG A N 1
ATOM 1314 C CA . ARG A 1 167 ? 24.827 3.180 -20.767 1.00 72.25 167 ARG A CA 1
ATOM 1315 C C . ARG A 1 167 ? 24.843 2.422 -22.098 1.00 72.25 167 ARG A C 1
ATOM 1317 O O . ARG A 1 167 ? 23.820 1.865 -22.497 1.00 72.25 167 ARG A O 1
ATOM 1324 N N . THR A 1 168 ? 25.990 2.398 -22.769 1.00 79.19 168 THR A N 1
ATOM 1325 C CA . THR A 1 168 ? 26.182 1.733 -24.062 1.00 79.19 168 THR A CA 1
ATOM 1326 C C . THR A 1 168 ? 26.043 0.221 -23.930 1.00 79.19 168 THR A C 1
ATOM 1328 O O . THR A 1 168 ? 25.307 -0.399 -24.695 1.00 79.19 168 THR A O 1
ATOM 1331 N N . GLU A 1 169 ? 26.680 -0.369 -22.921 1.00 80.12 169 GLU A N 1
ATOM 1332 C CA . GLU A 1 169 ? 26.589 -1.799 -22.617 1.00 80.12 169 GLU A CA 1
ATOM 1333 C C . GLU A 1 169 ? 25.162 -2.207 -22.252 1.00 80.12 169 GLU A C 1
ATOM 1335 O O . GLU A 1 169 ? 24.648 -3.182 -22.794 1.00 80.12 169 GLU A O 1
ATOM 1340 N N . ALA A 1 170 ? 24.484 -1.429 -21.404 1.00 81.81 170 ALA A N 1
ATOM 1341 C CA . ALA A 1 170 ? 23.090 -1.681 -21.047 1.00 81.81 170 ALA A CA 1
ATOM 1342 C C . ALA A 1 170 ? 22.160 -1.603 -22.270 1.00 81.81 170 ALA A C 1
ATOM 1344 O O . ALA A 1 170 ? 21.280 -2.447 -22.437 1.00 81.81 170 ALA A O 1
ATOM 1345 N N . THR A 1 171 ? 22.383 -0.624 -23.155 1.00 86.06 171 THR A N 1
ATOM 1346 C CA . THR A 1 171 ? 21.633 -0.501 -24.416 1.00 86.06 171 THR A CA 1
ATOM 1347 C C . THR A 1 171 ? 21.854 -1.723 -25.300 1.00 86.06 171 THR A C 1
ATOM 1349 O O . THR A 1 171 ? 20.897 -2.267 -25.846 1.00 86.06 171 THR A O 1
ATOM 1352 N N . LYS A 1 172 ? 23.108 -2.168 -25.432 1.00 88.62 172 LYS A N 1
ATOM 1353 C CA . LYS A 1 172 ? 23.473 -3.330 -26.243 1.00 88.62 172 LYS A CA 1
ATOM 1354 C C . LYS A 1 172 ? 22.796 -4.602 -25.727 1.00 88.62 172 LYS A C 1
ATOM 1356 O O . LYS A 1 172 ? 22.089 -5.240 -26.497 1.00 88.62 172 LYS A O 1
ATOM 1361 N N . ILE A 1 173 ? 22.923 -4.894 -24.431 1.00 86.50 173 ILE A N 1
ATOM 1362 C CA . ILE A 1 173 ? 22.307 -6.068 -23.789 1.00 86.50 173 ILE A CA 1
ATOM 1363 C C . ILE A 1 173 ? 20.787 -6.074 -24.002 1.00 86.50 173 ILE A C 1
ATOM 1365 O O . ILE A 1 173 ? 20.213 -7.099 -24.357 1.00 86.50 173 ILE A O 1
ATOM 1369 N N . ALA A 1 174 ? 20.126 -4.925 -23.826 1.00 86.06 174 ALA A N 1
ATOM 1370 C CA . ALA A 1 174 ? 18.681 -4.823 -24.020 1.00 86.06 174 ALA A CA 1
ATOM 1371 C C . ALA A 1 174 ? 18.264 -5.075 -25.481 1.00 86.06 174 ALA A C 1
ATOM 1373 O O . ALA A 1 174 ? 17.267 -5.754 -25.726 1.00 86.06 174 ALA A O 1
ATOM 1374 N N . ARG A 1 175 ? 19.022 -4.552 -26.457 1.00 91.19 175 ARG A N 1
ATOM 1375 C CA . ARG A 1 175 ? 18.748 -4.784 -27.885 1.00 91.19 175 ARG A CA 1
ATOM 1376 C C . ARG A 1 175 ? 18.982 -6.240 -28.277 1.00 91.19 175 ARG A C 1
ATOM 1378 O O . ARG A 1 175 ? 18.156 -6.791 -28.997 1.00 91.19 175 ARG A O 1
ATOM 1385 N N . GLU A 1 176 ? 20.058 -6.853 -27.791 1.00 93.50 176 GLU A N 1
ATOM 1386 C CA . GLU A 1 176 ? 20.351 -8.275 -28.012 1.00 93.50 176 GLU A CA 1
ATOM 1387 C C . GLU A 1 176 ? 19.223 -9.146 -27.453 1.00 93.50 176 GLU A C 1
ATOM 1389 O O . GLU A 1 176 ? 18.627 -9.912 -28.201 1.00 93.50 176 GLU A O 1
ATOM 1394 N N . TYR A 1 177 ? 18.821 -8.923 -26.198 1.00 92.31 177 TYR A N 1
ATOM 1395 C CA . TYR A 1 177 ? 17.714 -9.653 -25.576 1.00 92.31 177 TYR A CA 1
ATOM 1396 C C . TYR A 1 177 ? 16.407 -9.551 -26.377 1.00 92.31 177 TYR A C 1
ATOM 1398 O O . TYR A 1 177 ? 15.752 -10.557 -26.626 1.00 92.31 177 TYR A O 1
ATOM 1406 N N . LEU A 1 178 ? 16.013 -8.346 -26.803 1.00 90.25 178 LEU A N 1
ATOM 1407 C CA . LEU A 1 178 ? 14.786 -8.161 -27.586 1.00 90.25 178 LEU A CA 1
ATOM 1408 C C . LEU A 1 178 ? 14.878 -8.817 -28.971 1.00 90.25 178 LEU A C 1
ATOM 1410 O O . LEU A 1 178 ? 13.894 -9.383 -29.443 1.00 90.25 178 LEU A O 1
ATOM 1414 N N . THR A 1 179 ? 16.053 -8.779 -29.598 1.00 93.00 179 THR A N 1
ATOM 1415 C CA . THR A 1 179 ? 16.282 -9.443 -30.889 1.00 93.00 179 THR A CA 1
ATOM 1416 C C . THR A 1 179 ? 16.193 -10.964 -30.740 1.00 93.00 179 THR A C 1
ATOM 1418 O O . THR A 1 179 ? 15.526 -11.611 -31.545 1.00 93.00 179 THR A O 1
ATOM 1421 N N . ASP A 1 180 ? 16.762 -11.528 -29.670 1.00 94.19 180 ASP A N 1
ATOM 1422 C CA . ASP A 1 180 ? 16.675 -12.960 -29.344 1.00 94.19 180 ASP A CA 1
ATOM 1423 C C . ASP A 1 180 ? 15.234 -13.414 -29.063 1.00 94.19 180 ASP A C 1
ATOM 1425 O O . ASP A 1 180 ? 14.866 -14.551 -29.351 1.00 94.19 180 ASP A O 1
ATOM 1429 N N . GLN A 1 181 ? 14.387 -12.523 -28.537 1.00 92.94 181 GLN A N 1
ATOM 1430 C CA . GLN A 1 181 ? 12.947 -12.763 -28.377 1.00 92.94 181 GLN A CA 1
ATOM 1431 C C . GLN A 1 181 ? 12.149 -12.596 -29.689 1.00 92.94 181 GLN A C 1
ATOM 1433 O O . GLN A 1 181 ? 10.926 -12.737 -29.685 1.00 92.94 181 GLN A O 1
ATOM 1438 N N . GLY A 1 182 ? 12.814 -12.304 -30.812 1.00 91.06 182 GLY A N 1
ATOM 1439 C CA . GLY A 1 182 ? 12.200 -12.191 -32.137 1.00 91.06 182 GLY A CA 1
ATOM 1440 C C . GLY A 1 182 ? 11.586 -10.824 -32.453 1.00 91.06 182 GLY A C 1
ATOM 1441 O O . GLY A 1 182 ? 10.844 -10.705 -33.429 1.00 91.06 182 GLY A O 1
ATOM 1442 N N . PHE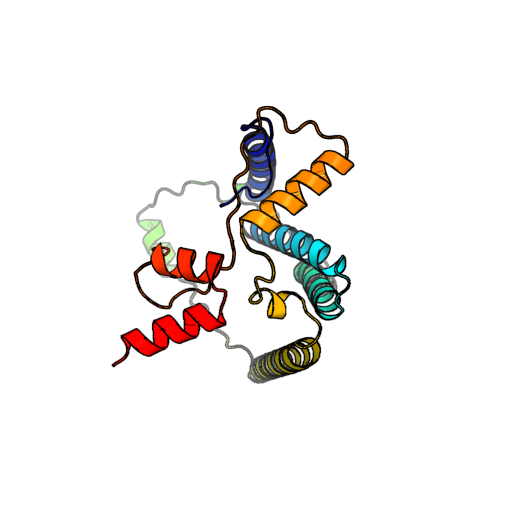 A 1 183 ? 11.867 -9.783 -31.662 1.00 90.88 183 PHE A N 1
ATOM 1443 C CA . PHE A 1 183 ? 11.401 -8.428 -31.966 1.00 90.88 183 PHE A CA 1
ATOM 1444 C C . PHE A 1 183 ? 12.281 -7.769 -33.036 1.00 90.88 183 PHE A C 1
ATOM 1446 O O . PHE A 1 183 ? 13.504 -7.732 -32.913 1.00 90.88 183 PHE A O 1
ATOM 1453 N N . ASN A 1 184 ? 11.657 -7.175 -34.058 1.00 90.12 184 ASN A N 1
ATOM 1454 C CA . ASN A 1 184 ? 12.353 -6.296 -34.997 1.00 90.12 184 ASN A CA 1
ATOM 1455 C C . ASN A 1 184 ? 12.494 -4.890 -34.386 1.00 90.12 184 ASN A C 1
ATOM 1457 O O . ASN A 1 184 ? 11.495 -4.246 -34.066 1.00 90.12 184 ASN A O 1
ATOM 1461 N N . LEU A 1 185 ? 13.733 -4.423 -34.226 1.00 87.75 185 LEU A N 1
ATOM 1462 C CA . LEU A 1 185 ? 14.063 -3.128 -33.622 1.00 87.75 185 LEU A CA 1
ATOM 1463 C C . LEU A 1 185 ? 14.325 -2.017 -34.654 1.00 87.75 185 LEU A C 1
ATOM 1465 O O . LEU A 1 185 ? 14.687 -0.899 -34.267 1.00 87.75 185 LEU A O 1
ATOM 1469 N N . ASP A 1 186 ? 14.164 -2.297 -35.947 1.00 88.31 186 ASP A N 1
ATOM 1470 C CA . ASP A 1 186 ? 14.347 -1.312 -37.009 1.00 88.31 186 ASP A CA 1
ATOM 1471 C C . ASP A 1 186 ? 13.306 -0.189 -36.894 1.00 88.31 186 ASP A C 1
ATOM 1473 O O . ASP A 1 186 ? 12.108 -0.422 -36.750 1.00 88.31 186 ASP A O 1
ATOM 1477 N N . GLY A 1 187 ? 13.777 1.060 -36.922 1.00 85.75 187 GLY A N 1
ATOM 1478 C CA . GLY A 1 187 ? 12.937 2.252 -36.754 1.00 85.75 187 GLY A CA 1
ATOM 1479 C C . GLY A 1 187 ? 12.693 2.688 -35.302 1.00 85.75 187 GLY A C 1
ATOM 1480 O O . GLY A 1 187 ? 12.133 3.763 -35.089 1.00 85.75 187 GLY A O 1
ATOM 1481 N N . TYR A 1 188 ? 13.157 1.931 -34.301 1.00 80.94 188 TYR A N 1
ATOM 1482 C CA . TYR A 1 188 ? 13.021 2.300 -32.888 1.00 80.94 188 TYR A CA 1
ATOM 1483 C C . TYR A 1 188 ? 14.262 3.019 -32.338 1.00 80.94 188 TYR A C 1
ATOM 1485 O O . TYR A 1 188 ? 15.407 2.592 -32.522 1.00 80.94 188 TYR A O 1
ATOM 1493 N N . GLN A 1 189 ? 14.031 4.102 -31.590 1.00 82.25 189 GLN A N 1
ATOM 1494 C CA . GLN A 1 189 ? 15.066 4.796 -30.822 1.00 82.25 189 GLN A CA 1
ATOM 1495 C C . GLN A 1 189 ? 15.167 4.211 -29.411 1.00 82.25 189 GLN A C 1
ATOM 1497 O O . GLN A 1 189 ? 14.161 4.002 -28.738 1.00 82.25 189 GLN A O 1
ATOM 1502 N N . SER A 1 190 ? 16.392 3.974 -28.943 1.00 77.31 190 SER A N 1
ATOM 1503 C CA . SER A 1 190 ? 16.652 3.501 -27.583 1.00 77.31 190 SER A CA 1
ATOM 1504 C C . SER A 1 190 ? 17.020 4.660 -26.663 1.00 77.31 190 SER A C 1
ATOM 1506 O O . SER A 1 190 ? 17.929 5.437 -26.963 1.00 77.31 190 SER A O 1
ATOM 1508 N N . VAL A 1 191 ? 16.362 4.736 -25.508 1.00 76.38 191 VAL A N 1
ATOM 1509 C CA . VAL A 1 191 ? 16.714 5.661 -24.428 1.00 76.38 191 VAL A CA 1
ATOM 1510 C C . VAL A 1 191 ? 17.067 4.844 -23.194 1.00 76.38 191 VAL A C 1
ATOM 1512 O O . VAL A 1 191 ? 16.306 3.986 -22.766 1.00 76.38 191 VAL A O 1
ATOM 1515 N N . THR A 1 192 ? 18.224 5.136 -22.611 1.00 74.19 192 THR A N 1
ATOM 1516 C CA . THR A 1 192 ? 18.733 4.455 -21.418 1.00 74.19 192 THR A CA 1
ATOM 1517 C C . THR A 1 192 ? 19.057 5.499 -20.374 1.00 74.19 192 THR A C 1
ATOM 1519 O O . THR A 1 192 ? 19.770 6.465 -20.658 1.00 74.19 192 THR A O 1
ATOM 1522 N N . TYR A 1 193 ? 18.519 5.315 -19.177 1.00 65.00 193 TYR A N 1
ATOM 1523 C CA . TYR A 1 193 ? 18.692 6.217 -18.052 1.00 65.00 193 TYR A CA 1
ATOM 1524 C C . TYR A 1 193 ? 18.831 5.400 -16.764 1.00 65.00 193 TYR A C 1
ATOM 1526 O O . TYR A 1 193 ? 18.322 4.291 -16.662 1.00 65.00 193 TYR A O 1
ATOM 1534 N N . SER A 1 194 ? 19.571 5.939 -15.796 1.00 65.62 194 SER A N 1
ATOM 1535 C CA . SER A 1 194 ? 19.685 5.356 -14.458 1.00 65.62 194 SER A CA 1
ATOM 1536 C C . SER A 1 194 ? 18.633 5.989 -13.548 1.00 65.62 194 SER A C 1
ATOM 1538 O O . SER A 1 194 ? 18.549 7.221 -13.484 1.00 65.62 194 SER A O 1
ATOM 1540 N N . GLU A 1 195 ? 17.827 5.157 -12.884 1.00 55.06 195 GLU A N 1
ATOM 1541 C CA . GLU A 1 195 ? 16.746 5.589 -11.983 1.00 55.06 195 GLU A CA 1
ATOM 1542 C C . GLU A 1 195 ? 17.205 5.771 -10.524 1.00 55.06 195 GLU A C 1
ATOM 1544 O O . GLU A 1 195 ? 16.548 6.477 -9.771 1.00 55.06 195 GLU A O 1
ATOM 1549 N N . ASN A 1 196 ? 18.380 5.249 -10.146 1.00 51.94 196 ASN A N 1
ATOM 1550 C CA . ASN A 1 196 ? 18.898 5.276 -8.769 1.00 51.94 196 ASN A CA 1
ATOM 1551 C C . ASN A 1 196 ? 20.251 6.000 -8.668 1.00 51.94 196 ASN A C 1
ATOM 1553 O O . ASN A 1 196 ? 21.218 5.482 -8.105 1.00 51.94 196 ASN A O 1
ATOM 1557 N N . TRP A 1 197 ? 20.347 7.197 -9.251 1.00 49.78 197 TRP A N 1
ATOM 1558 C CA . TRP A 1 197 ? 21.520 8.049 -9.043 1.00 49.78 197 TRP A CA 1
ATOM 1559 C C . TRP A 1 197 ? 21.590 8.444 -7.563 1.00 49.78 197 TRP A C 1
ATOM 1561 O O . TRP A 1 197 ? 20.565 8.792 -6.982 1.00 49.78 197 TRP A O 1
ATOM 1571 N N . LEU A 1 198 ? 22.780 8.395 -6.951 1.00 45.06 198 LEU A N 1
ATOM 1572 C CA . LEU A 1 198 ? 22.983 8.890 -5.585 1.00 45.06 198 LEU A CA 1
ATOM 1573 C C . LEU A 1 198 ? 22.373 10.299 -5.477 1.00 45.06 198 LEU A C 1
ATOM 1575 O O . LEU A 1 198 ? 22.795 11.169 -6.246 1.00 45.06 198 LEU A O 1
ATOM 1579 N N . PRO A 1 199 ? 21.408 10.556 -4.574 1.00 40.44 199 PRO A N 1
ATOM 1580 C CA . PRO A 1 199 ? 20.966 11.915 -4.329 1.00 40.44 199 PRO A CA 1
ATOM 1581 C C . PRO A 1 199 ? 22.173 12.664 -3.771 1.00 40.44 199 PRO A C 1
ATOM 1583 O O . PRO A 1 199 ? 22.630 12.399 -2.659 1.00 40.44 199 PRO A O 1
ATOM 1586 N N . SER A 1 200 ? 22.740 13.560 -4.574 1.00 38.53 200 SER A N 1
ATOM 1587 C CA . SER A 1 200 ? 23.711 14.518 -4.070 1.00 38.53 200 SER A CA 1
ATOM 1588 C C . SER A 1 200 ? 22.912 15.417 -3.137 1.00 38.53 200 SER A C 1
ATOM 1590 O O . SER A 1 200 ? 22.073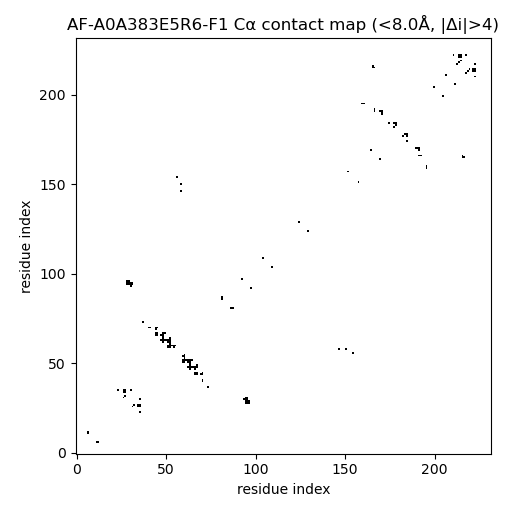 16.184 -3.602 1.00 38.53 200 SER A O 1
ATOM 1592 N N . GLY A 1 201 ? 23.061 15.236 -1.825 1.00 36.00 201 GLY A N 1
ATOM 1593 C CA . GLY A 1 201 ? 22.345 16.043 -0.844 1.00 36.00 201 GLY A CA 1
ATOM 1594 C C . GLY A 1 201 ? 22.561 17.527 -1.140 1.00 36.00 201 GLY A C 1
ATOM 1595 O O . GLY A 1 201 ? 23.691 18.003 -1.104 1.00 36.00 201 GLY A O 1
ATOM 1596 N N . GLY A 1 202 ? 21.486 18.237 -1.480 1.00 32.84 202 GLY A N 1
ATOM 1597 C CA . GLY A 1 202 ? 21.522 19.666 -1.784 1.00 32.84 202 GLY A CA 1
ATOM 1598 C C . GLY A 1 202 ? 20.518 20.086 -2.857 1.00 32.84 202 GLY A C 1
ATOM 1599 O O . GLY A 1 202 ? 20.126 19.302 -3.712 1.00 32.84 202 GLY A O 1
ATOM 1600 N N . ILE A 1 203 ? 20.123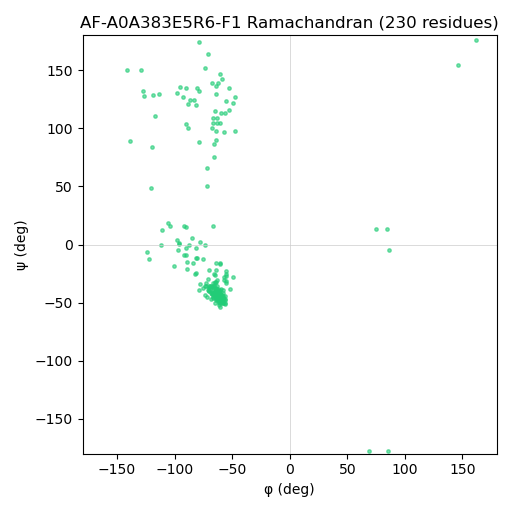 21.359 -2.812 1.00 31.73 203 ILE A N 1
ATOM 1601 C CA . ILE A 1 203 ? 19.041 22.031 -3.569 1.00 31.73 203 ILE A CA 1
ATOM 1602 C C . ILE A 1 203 ? 19.311 22.119 -5.099 1.00 31.73 203 ILE A C 1
ATOM 1604 O O . ILE A 1 203 ? 18.651 22.850 -5.832 1.00 31.73 203 ILE A O 1
ATOM 1608 N N . MET A 1 204 ? 20.260 21.351 -5.638 1.00 35.75 204 MET A N 1
ATOM 1609 C CA . MET A 1 204 ? 20.576 21.315 -7.068 1.00 35.75 204 MET A CA 1
ATOM 1610 C C . MET A 1 204 ? 20.365 19.911 -7.633 1.00 35.75 204 MET A C 1
ATOM 1612 O O . MET A 1 204 ? 21.298 19.138 -7.821 1.00 35.75 204 MET A O 1
ATOM 1616 N N . ASP A 1 205 ? 19.110 19.635 -7.982 1.00 43.69 205 ASP A N 1
ATOM 1617 C CA . ASP A 1 205 ? 18.645 18.475 -8.752 1.00 43.69 205 ASP A CA 1
ATOM 1618 C C . ASP A 1 205 ? 19.050 18.578 -10.241 1.00 43.69 205 ASP A C 1
ATOM 1620 O O . ASP A 1 205 ? 18.242 18.501 -11.168 1.00 43.69 205 ASP A O 1
ATOM 1624 N N . LYS A 1 206 ? 20.331 18.856 -10.505 1.00 46.12 206 LYS A N 1
ATOM 1625 C CA . LYS A 1 206 ? 20.891 18.872 -11.859 1.00 46.12 206 LYS A CA 1
ATOM 1626 C C . LYS A 1 206 ? 21.953 17.793 -11.953 1.00 46.12 206 LYS A C 1
ATOM 1628 O O . LYS A 1 206 ? 23.039 17.939 -11.401 1.00 46.12 206 LYS A O 1
ATOM 1633 N N . LYS A 1 207 ? 21.649 16.739 -12.720 1.00 54.34 207 LYS A N 1
ATOM 1634 C CA . LYS A 1 207 ? 22.624 15.765 -13.236 1.00 54.34 207 LYS A CA 1
ATOM 1635 C C . LYS A 1 207 ? 23.807 16.529 -13.840 1.00 54.34 207 LYS A C 1
ATOM 1637 O O . LYS A 1 207 ? 23.718 17.023 -14.965 1.00 54.34 207 LYS A O 1
ATOM 1642 N N . ASN A 1 208 ? 24.891 16.681 -13.082 1.00 62.06 208 ASN A N 1
ATOM 1643 C CA . ASN A 1 208 ? 26.079 17.374 -13.556 1.00 62.06 208 ASN A CA 1
ATOM 1644 C C . ASN A 1 208 ? 26.664 16.555 -14.717 1.00 62.06 208 ASN A C 1
ATOM 1646 O O . ASN A 1 208 ? 27.072 15.407 -14.531 1.00 62.06 208 ASN A O 1
ATOM 1650 N N . LYS A 1 209 ? 26.660 17.132 -15.926 1.00 64.56 209 LYS A N 1
ATOM 1651 C CA . LYS A 1 209 ? 27.076 16.454 -17.164 1.00 64.56 209 LYS A CA 1
ATOM 1652 C C . LYS A 1 209 ? 28.507 15.915 -17.072 1.00 64.56 209 LYS A C 1
ATOM 1654 O O . LYS A 1 209 ? 28.784 14.870 -17.646 1.00 64.56 209 LYS A O 1
ATOM 1659 N N . TYR A 1 210 ? 29.376 16.578 -16.308 1.00 64.25 210 TYR A N 1
ATOM 1660 C CA . TYR A 1 210 ? 30.758 16.151 -16.086 1.00 64.25 210 TYR A CA 1
ATOM 1661 C C . TYR A 1 210 ? 30.840 14.921 -15.180 1.00 64.25 210 TYR A C 1
ATOM 1663 O O . TYR A 1 210 ? 31.495 13.945 -15.529 1.00 64.25 210 TYR A O 1
ATOM 1671 N N . VAL A 1 211 ? 30.090 14.910 -14.074 1.00 65.56 211 VAL A N 1
ATOM 1672 C CA . VAL A 1 211 ? 29.985 13.743 -13.179 1.00 65.56 211 VAL A CA 1
ATOM 1673 C C . VAL A 1 211 ? 29.416 12.542 -13.932 1.00 65.56 211 VAL A C 1
ATOM 1675 O O . VAL A 1 211 ? 29.919 11.430 -13.790 1.00 65.56 211 VAL A O 1
ATOM 1678 N N . ALA A 1 212 ? 28.406 12.769 -14.777 1.00 63.31 212 ALA A N 1
ATOM 1679 C CA . ALA A 1 212 ? 27.830 11.720 -15.608 1.00 63.31 212 ALA A CA 1
ATOM 1680 C C . ALA A 1 212 ? 28.832 11.170 -16.633 1.00 63.31 212 ALA A C 1
ATOM 1682 O O . ALA A 1 212 ? 28.981 9.957 -16.736 1.00 63.31 212 ALA A O 1
ATOM 1683 N N . TYR A 1 213 ? 29.565 12.047 -17.321 1.00 69.75 213 TYR A N 1
ATOM 1684 C CA . TYR A 1 213 ? 30.576 11.663 -18.306 1.00 69.75 213 TYR A CA 1
ATOM 1685 C C . TYR A 1 213 ? 31.750 10.890 -17.687 1.00 69.75 213 TYR A C 1
ATOM 1687 O O . TYR A 1 213 ? 32.215 9.903 -18.258 1.00 69.75 213 TYR A O 1
ATOM 1695 N N . ILE A 1 214 ? 32.233 11.318 -16.517 1.00 67.19 214 ILE A N 1
ATOM 1696 C CA . ILE A 1 214 ? 33.347 10.661 -15.818 1.00 67.19 214 ILE A CA 1
ATOM 1697 C C . ILE A 1 214 ? 32.906 9.306 -15.268 1.00 67.19 214 ILE A C 1
ATOM 1699 O O . ILE A 1 214 ? 33.651 8.336 -15.384 1.00 67.19 214 ILE A O 1
ATOM 1703 N N . LEU A 1 215 ? 31.690 9.209 -14.727 1.00 65.50 215 LEU A N 1
ATOM 1704 C CA . LEU A 1 215 ? 31.139 7.927 -14.297 1.00 65.50 215 LEU A CA 1
ATOM 1705 C C . LEU A 1 215 ? 30.972 6.963 -15.484 1.00 65.50 215 LEU A C 1
ATOM 1707 O O . LEU A 1 215 ? 31.299 5.787 -15.355 1.00 65.50 215 LEU A O 1
ATOM 1711 N N . GLU A 1 216 ? 30.503 7.462 -16.630 1.00 64.81 216 GLU A N 1
ATOM 1712 C CA . GLU A 1 216 ? 30.249 6.673 -17.842 1.00 64.81 216 GLU A CA 1
ATOM 1713 C C . GLU A 1 216 ? 31.533 6.146 -18.496 1.00 64.81 216 GLU A C 1
ATOM 1715 O O . GLU A 1 216 ? 31.577 4.982 -18.890 1.00 64.81 216 GLU A O 1
ATOM 1720 N N . ASN A 1 217 ? 32.586 6.965 -18.572 1.00 74.44 217 ASN A N 1
ATOM 1721 C CA . ASN A 1 217 ? 33.831 6.607 -19.266 1.00 74.44 217 ASN A CA 1
ATOM 1722 C C . ASN A 1 217 ? 34.960 6.142 -18.334 1.00 74.44 217 ASN A C 1
ATOM 1724 O O . ASN A 1 217 ? 35.945 5.564 -18.787 1.00 74.44 217 ASN A O 1
ATOM 1728 N N . GLY A 1 218 ? 34.869 6.455 -17.043 1.00 68.00 218 GLY A N 1
ATOM 1729 C CA . GLY A 1 218 ? 35.935 6.244 -16.063 1.00 68.00 218 GLY A CA 1
ATOM 1730 C C . GLY A 1 218 ? 35.551 5.370 -14.875 1.00 68.00 218 GLY A C 1
ATOM 1731 O O . GLY A 1 218 ? 36.435 4.958 -14.126 1.00 68.00 218 GLY A O 1
ATOM 1732 N N . GLY A 1 219 ? 34.263 5.084 -14.683 1.00 65.75 219 GLY A N 1
ATOM 1733 C CA . GLY A 1 219 ? 33.782 4.348 -13.521 1.00 65.75 219 GLY A CA 1
ATOM 1734 C C . GLY A 1 219 ? 33.912 5.129 -12.207 1.00 65.75 219 GLY A C 1
ATOM 1735 O O . GLY A 1 219 ? 34.312 6.295 -12.151 1.00 65.75 219 GLY A O 1
ATOM 1736 N N . LYS A 1 220 ? 33.533 4.476 -11.105 1.00 62.62 220 LYS A N 1
ATOM 1737 C CA . LYS A 1 220 ? 33.441 5.117 -9.784 1.00 62.62 220 LYS A CA 1
ATOM 1738 C C . LYS A 1 220 ? 34.780 5.549 -9.203 1.00 62.62 220 LYS A C 1
ATOM 1740 O O . LYS A 1 220 ? 34.822 6.568 -8.523 1.00 62.62 220 LYS A O 1
ATOM 1745 N N . ASP A 1 221 ? 35.843 4.791 -9.441 1.00 63.50 221 ASP A N 1
ATOM 1746 C CA . ASP A 1 221 ? 37.154 5.083 -8.854 1.00 63.50 221 ASP A CA 1
ATOM 1747 C C . ASP A 1 221 ? 37.762 6.346 -9.469 1.00 63.50 221 ASP A C 1
ATOM 1749 O O . ASP A 1 221 ? 38.285 7.198 -8.755 1.00 63.50 221 ASP A O 1
ATOM 1753 N N . LYS A 1 222 ? 37.569 6.542 -10.778 1.00 66.50 222 LYS A N 1
ATOM 1754 C CA . LYS A 1 222 ? 37.981 7.765 -11.474 1.00 66.50 222 LYS A CA 1
ATOM 1755 C C . LYS A 1 222 ? 37.130 8.971 -11.080 1.00 66.50 222 LYS A C 1
ATOM 1757 O O . LYS A 1 222 ? 37.657 10.069 -10.944 1.00 66.50 222 LYS A O 1
ATOM 1762 N N . LEU A 1 223 ? 35.833 8.766 -10.828 1.00 64.94 223 LEU A N 1
ATOM 1763 C CA . LEU A 1 223 ? 34.974 9.813 -10.272 1.00 64.94 223 LEU A CA 1
ATOM 1764 C C . LEU A 1 223 ? 35.398 10.207 -8.848 1.00 64.94 223 LEU A C 1
ATOM 1766 O O . LEU A 1 223 ? 35.417 11.391 -8.526 1.00 64.94 223 LEU A O 1
ATOM 1770 N N . ARG A 1 224 ? 35.755 9.232 -8.002 1.00 59.94 224 ARG A N 1
ATOM 1771 C CA . ARG A 1 224 ? 36.270 9.485 -6.646 1.00 59.94 224 ARG A CA 1
ATOM 1772 C C . ARG A 1 224 ? 37.569 10.285 -6.677 1.00 59.94 224 ARG A C 1
ATOM 1774 O O . ARG A 1 224 ? 37.691 11.216 -5.895 1.00 59.94 224 ARG A O 1
ATOM 1781 N N . HIS A 1 225 ? 38.477 9.956 -7.595 1.00 64.19 225 HIS A N 1
ATOM 1782 C CA . HIS A 1 225 ? 39.714 10.710 -7.805 1.00 64.19 225 HIS A CA 1
ATOM 1783 C C . HIS A 1 225 ? 39.443 12.159 -8.233 1.00 64.19 225 HIS A C 1
ATOM 1785 O O . HIS A 1 225 ? 39.929 13.087 -7.598 1.00 64.19 225 HIS A O 1
ATOM 1791 N N . PHE A 1 226 ? 38.600 12.356 -9.252 1.00 66.94 226 PHE A N 1
ATOM 1792 C CA . PHE A 1 226 ? 38.225 13.684 -9.745 1.00 66.94 226 PHE A CA 1
ATOM 1793 C C . PHE A 1 226 ? 37.623 14.569 -8.641 1.00 66.94 226 PHE A C 1
ATOM 1795 O O . PHE A 1 226 ? 38.045 15.701 -8.444 1.00 66.94 226 PHE A O 1
ATOM 1802 N N . LEU A 1 227 ? 36.685 14.028 -7.856 1.00 61.56 227 LEU A N 1
ATOM 1803 C CA . LEU A 1 227 ? 36.074 14.761 -6.741 1.00 61.56 227 LEU A CA 1
ATOM 1804 C C . LEU A 1 227 ? 37.038 14.997 -5.567 1.00 61.56 227 LEU A C 1
ATOM 1806 O O . LEU A 1 227 ? 36.788 15.891 -4.764 1.00 61.56 227 LEU A O 1
ATOM 1810 N N . SER A 1 228 ? 38.099 14.194 -5.437 1.00 64.38 228 SER A N 1
ATOM 1811 C CA . SER A 1 228 ? 39.134 14.402 -4.418 1.00 64.38 228 SER A CA 1
ATOM 1812 C C . SER A 1 228 ? 40.172 15.454 -4.810 1.00 64.38 228 SER A C 1
ATOM 1814 O O . SER A 1 228 ? 40.762 16.057 -3.921 1.00 64.38 228 SER A O 1
ATOM 1816 N N . GLU A 1 229 ? 40.377 15.696 -6.109 1.00 55.62 229 GLU A N 1
ATOM 1817 C CA . GLU A 1 229 ? 41.287 16.736 -6.611 1.00 55.62 229 GLU A CA 1
ATOM 1818 C C . GLU A 1 229 ? 40.671 18.141 -6.533 1.00 55.62 229 GLU A C 1
ATOM 1820 O O . GLU A 1 229 ? 41.379 19.087 -6.212 1.00 55.62 229 GLU A O 1
ATOM 1825 N N . ASP A 1 230 ? 39.355 18.279 -6.730 1.00 48.03 230 ASP A N 1
ATOM 1826 C CA . ASP A 1 230 ? 38.638 19.568 -6.659 1.00 48.03 230 ASP A CA 1
ATOM 1827 C C . ASP A 1 230 ? 38.449 20.113 -5.218 1.00 48.03 230 ASP A C 1
ATOM 1829 O O . ASP A 1 230 ? 37.853 21.175 -5.027 1.00 48.03 230 ASP A O 1
ATOM 1833 N N . TYR A 1 231 ? 38.920 19.394 -4.189 1.00 42.28 231 TYR A N 1
ATOM 1834 C CA . TYR A 1 231 ? 38.800 19.765 -2.767 1.00 42.28 231 TYR A CA 1
ATOM 1835 C C . TYR A 1 231 ? 40.101 20.315 -2.139 1.00 42.28 231 TYR A C 1
ATOM 1837 O O . TYR A 1 231 ? 40.184 20.402 -0.909 1.00 42.28 231 TYR A O 1
ATOM 1845 N N . ILE A 1 232 ? 41.094 20.706 -2.954 1.00 35.69 232 ILE A N 1
ATOM 1846 C CA . ILE A 1 232 ? 42.311 21.435 -2.532 1.00 35.69 232 ILE A CA 1
ATOM 1847 C C . ILE A 1 232 ? 42.348 22.822 -3.175 1.00 35.69 232 ILE A C 1
ATOM 1849 O O . ILE A 1 232 ? 42.179 22.906 -4.410 1.00 35.69 232 ILE A O 1
#

pLDDT: mean 73.84, std 16.21, range [31.73, 94.19]

Solvent-accessible surface area (backbone atoms only — not comparable to full-atom values): 14086 Å² total; per-residue (Å²): 131,97,69,93,63,92,59,81,59,84,60,52,60,56,53,57,52,49,54,50,46,54,55,50,50,53,48,29,52,58,55,23,69,65,52,48,51,53,49,53,53,36,53,54,34,43,57,53,14,55,59,25,49,71,43,92,47,67,69,37,26,53,50,11,52,51,37,48,52,57,55,43,48,69,56,54,49,51,52,54,48,31,69,73,66,76,46,80,78,82,57,84,85,60,31,47,76,74,70,63,69,80,70,72,88,45,76,64,54,57,56,47,49,65,74,59,54,74,81,70,73,83,76,74,79,52,73,66,59,54,51,50,52,50,51,53,51,51,51,50,52,51,49,50,53,51,50,56,61,70,53,53,84,81,41,65,81,76,50,62,81,64,72,87,60,41,66,67,56,51,51,48,53,52,51,51,55,42,43,75,73,69,50,84,64,82,95,63,85,89,84,79,82,82,90,78,66,80,79,68,88,63,101,64,95,59,88,51,67,65,63,51,49,36,40,60,77,50,34,67,68,48,39,52,50,54,64,59,60,76,75,113